Protein AF-A0A2E9XM04-F1 (afdb_monomer)

Secondary structure (DSSP, 8-state):
-----PPPPHHHHHHHHHHHHTTHHHHHHHHHHHTT--GGG-SS-EEE-SS-EEE-PPPP--HHHHHHHHHHHHHHT----PPPP-PPPSS-EEEEE---S--BTB-B-HHHHSS-B-HHHHHHHHHHHHHHHHHHHTTS-EEEEEEEEESS-BS-SBTTTB-TT--B--BSS-HHHHHHHHHHHHHHHHHHHTTTSEEEEEEE--SSSHHHHHHHHHHHHHHTTT-TTEEEE--S-S-----

Sequence (243 aa):
MKVPRLRLSEDEYALIKQLRKKGVASELVNQCDEAGLPLSNVKHFWYKSEKFSIFSKTDGLQLEDVFDPIIKDVQRYSPKMRKIKRAKVKNPHCLILDPADIHVGKYATNSEAGESYDIKKAVSIVDTGIDSLIQKASGFPLDKIIFVIGNDCLHIDSPRNTTTAGTGVDVSGSWHEAFLAAKDMYVRAIEKCLPLADVEIIFCPSNHDFMSGFMLAHTIKAYFRQ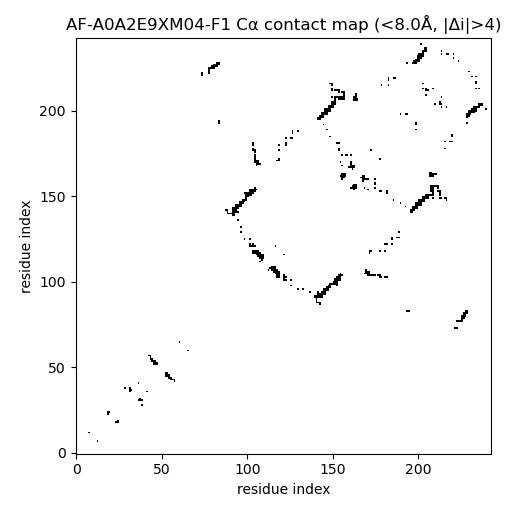SKNITFDVSIAHRKYTA

Mean predicted aligned error: 14.14 Å

pLDDT: mean 79.99, std 18.8, range [37.88, 98.25]

Solvent-accessible surface area (backbone atoms only — not comparable to full-atom values): 14136 Å² total; per-residue (Å²): 131,87,78,79,87,74,86,67,55,74,66,56,47,50,52,52,49,54,40,60,73,67,64,49,57,64,57,55,51,53,52,25,59,75,70,72,44,63,76,92,70,66,79,71,67,80,50,78,57,101,86,51,78,54,84,67,86,67,86,67,91,53,70,64,77,64,47,52,60,54,53,51,52,49,68,75,64,57,70,87,46,77,69,82,83,78,80,88,66,77,75,66,37,75,47,79,46,70,69,54,70,46,28,25,17,31,45,43,47,39,94,81,67,78,44,67,40,32,42,66,52,37,46,51,52,52,59,52,48,52,54,52,52,52,59,70,45,64,87,51,48,51,51,35,31,40,40,43,39,33,37,25,35,36,48,39,42,43,95,80,40,12,29,62,84,63,52,75,58,63,62,27,81,48,72,65,60,21,50,52,51,51,52,53,45,50,51,53,57,51,59,66,44,54,86,62,25,39,35,38,37,39,35,36,66,39,66,31,10,42,65,49,34,52,53,48,45,51,49,52,51,57,65,49,63,57,37,76,48,54,48,78,46,70,54,85,52,78,77,83,87,86,135

Nearest PDB structures (foldseek):
  3k30-assembly1_B  TM=5.196E-01  e=1.364E-01  Pimelobacter simplex
  7k3p-assembly1_B  TM=3.834E-01  e=2.797E-01  Campylobacter jejuni subsp. jejuni NCTC 11168 = ATCC 700819
  5u4q-assembly1_B  TM=3.684E-01  e=5.736E-01  Klebsiella pneumoniae
  6de6-assembly1_B  TM=5.454E-01  e=1.858E+00  Rhizobium sp. 4-9
  5u4q-assembly1_A  TM=3.829E-01  e=1.256E+00  Klebsiella pneumoniae

Structure (mmCIF, N/CA/C/O backbone):
data_AF-A0A2E9XM04-F1
#
_entry.id   AF-A0A2E9XM04-F1
#
loop_
_atom_site.group_PDB
_atom_site.id
_atom_site.type_symbol
_atom_site.label_atom_id
_atom_site.label_alt_id
_atom_site.label_comp_id
_atom_site.label_asym_id
_atom_site.label_entity_id
_atom_site.label_seq_id
_atom_site.pdbx_PDB_ins_code
_atom_site.Cartn_x
_atom_site.Cartn_y
_atom_site.Cartn_z
_atom_site.occupancy
_atom_site.B_iso_or_equiv
_atom_site.auth_seq_id
_atom_site.auth_comp_id
_atom_site.auth_asym_id
_atom_site.auth_atom_id
_atom_site.pdbx_PDB_model_num
ATOM 1 N N . MET A 1 1 ? 8.742 -54.680 -41.143 1.00 44.78 1 MET A N 1
ATOM 2 C CA . MET A 1 1 ? 8.029 -54.705 -39.844 1.00 44.78 1 MET A CA 1
ATOM 3 C C . MET A 1 1 ? 6.541 -54.496 -40.097 1.00 44.78 1 MET A C 1
ATOM 5 O O . MET A 1 1 ? 6.209 -53.620 -40.885 1.00 44.78 1 MET A O 1
ATOM 9 N N . LYS A 1 2 ? 5.644 -55.288 -39.488 1.00 50.38 2 LYS A N 1
ATOM 10 C CA . LYS A 1 2 ? 4.203 -54.975 -39.508 1.00 50.38 2 LYS A CA 1
ATOM 11 C C . LYS A 1 2 ? 3.997 -53.723 -38.657 1.00 50.38 2 LYS A C 1
ATOM 13 O O . LYS A 1 2 ? 4.243 -53.773 -37.458 1.00 50.38 2 LYS A O 1
ATOM 18 N N . VAL A 1 3 ? 3.588 -52.617 -39.273 1.00 55.50 3 VAL A N 1
ATOM 19 C CA . VAL A 1 3 ? 3.250 -51.397 -38.532 1.00 55.50 3 VAL A CA 1
ATOM 20 C C . VAL A 1 3 ? 1.991 -51.691 -37.707 1.00 55.50 3 VAL A C 1
ATOM 22 O O . VAL A 1 3 ? 0.979 -52.095 -38.292 1.00 55.50 3 VAL A O 1
ATOM 25 N N . PRO A 1 4 ? 2.027 -51.561 -36.370 1.00 64.12 4 PRO A N 1
ATOM 26 C CA . PRO A 1 4 ? 0.844 -51.778 -35.550 1.00 64.12 4 PRO A CA 1
ATOM 27 C C . PRO A 1 4 ? -0.239 -50.753 -35.915 1.00 64.12 4 PRO A C 1
ATOM 29 O O . PRO A 1 4 ? 0.046 -49.566 -36.085 1.00 64.12 4 PRO A O 1
ATOM 32 N N . ARG A 1 5 ? -1.499 -51.197 -36.043 1.00 68.56 5 ARG A N 1
ATOM 33 C CA . ARG A 1 5 ? -2.640 -50.276 -36.163 1.00 68.56 5 ARG A CA 1
ATOM 34 C C . ARG A 1 5 ? -2.902 -49.649 -34.800 1.00 68.56 5 ARG A C 1
ATOM 36 O O . ARG A 1 5 ? -3.648 -50.199 -33.995 1.00 68.56 5 ARG A O 1
ATOM 43 N N . LEU A 1 6 ? -2.267 -48.514 -34.553 1.00 77.75 6 LEU A N 1
ATOM 44 C CA . LEU A 1 6 ? -2.542 -47.677 -33.394 1.00 77.75 6 LEU A CA 1
ATOM 45 C C . LEU A 1 6 ? -3.927 -47.039 -33.570 1.00 77.75 6 LEU A C 1
ATOM 47 O O . LEU A 1 6 ? -4.230 -46.486 -34.631 1.00 77.75 6 LEU A O 1
ATOM 51 N N . ARG A 1 7 ? -4.786 -47.155 -32.553 1.00 77.50 7 ARG A N 1
ATOM 52 C CA . ARG A 1 7 ? -6.014 -46.356 -32.484 1.00 77.50 7 ARG A CA 1
ATOM 53 C C . ARG A 1 7 ? -5.605 -44.934 -32.126 1.00 77.50 7 ARG A C 1
ATOM 55 O O . ARG A 1 7 ? -4.972 -44.741 -31.098 1.00 77.50 7 ARG A O 1
ATOM 62 N N . LEU A 1 8 ? -5.958 -43.994 -32.990 1.00 80.88 8 LEU A N 1
ATOM 63 C CA . LEU A 1 8 ? -5.789 -42.567 -32.751 1.00 80.88 8 LEU A CA 1
ATOM 64 C C . LEU A 1 8 ? -7.093 -42.016 -32.176 1.00 80.88 8 LEU A C 1
ATOM 66 O O . LEU A 1 8 ? -8.171 -42.467 -32.580 1.00 80.88 8 LEU A O 1
ATOM 70 N N . SER A 1 9 ? -6.998 -41.050 -31.269 1.00 80.31 9 SER A N 1
ATOM 71 C CA . SER A 1 9 ? -8.141 -40.209 -30.914 1.00 80.31 9 SER A CA 1
ATOM 72 C C . SER A 1 9 ? -8.568 -39.344 -32.112 1.00 80.31 9 SER A C 1
ATOM 74 O O . SER A 1 9 ? -7.837 -39.213 -33.102 1.00 80.31 9 SER A O 1
ATOM 76 N N . GLU A 1 10 ? -9.766 -38.758 -32.054 1.00 68.94 10 GLU A N 1
ATOM 77 C CA . GLU A 1 10 ? -10.254 -37.873 -33.123 1.00 68.94 10 GLU A CA 1
ATOM 78 C C . GLU A 1 10 ? -9.330 -36.660 -33.324 1.00 68.94 10 GLU A C 1
ATOM 80 O O . GLU A 1 10 ? -9.012 -36.312 -34.466 1.00 68.94 10 GLU A O 1
ATOM 85 N N . ASP A 1 11 ? -8.808 -36.101 -32.230 1.00 64.19 11 ASP A N 1
ATOM 86 C CA . ASP A 1 11 ? -7.877 -34.970 -32.244 1.00 64.19 11 ASP A CA 1
ATOM 87 C C . ASP A 1 11 ? -6.516 -35.353 -32.844 1.00 64.19 11 ASP A C 1
ATOM 89 O O . ASP A 1 11 ? -5.983 -34.650 -33.708 1.00 64.19 11 ASP A O 1
ATOM 93 N N . GLU A 1 12 ? -5.972 -36.511 -32.460 1.00 65.94 12 GLU A N 1
ATOM 94 C CA . GLU A 1 12 ? -4.717 -37.037 -33.012 1.00 65.94 12 GLU A CA 1
ATOM 95 C C . GLU A 1 12 ? -4.844 -37.318 -34.515 1.00 65.94 12 GLU A C 1
ATOM 97 O O . GLU A 1 12 ? -3.943 -37.012 -35.304 1.00 65.94 12 GLU A O 1
ATOM 102 N N . TYR A 1 13 ? -5.984 -37.867 -34.939 1.00 75.25 13 TYR A N 1
ATOM 103 C CA . TYR A 1 13 ? -6.264 -38.133 -36.344 1.00 75.25 13 TYR A CA 1
ATOM 104 C C . TYR A 1 13 ? -6.380 -36.840 -37.163 1.00 75.25 13 TYR A C 1
ATOM 106 O O . TYR A 1 13 ? -5.829 -36.761 -38.269 1.00 75.25 13 TYR A O 1
ATOM 114 N N . ALA A 1 14 ? -7.053 -35.817 -36.628 1.00 67.31 14 ALA A N 1
ATOM 115 C CA . ALA A 1 14 ? -7.182 -34.508 -37.263 1.00 67.31 14 ALA A CA 1
ATOM 116 C C . ALA A 1 14 ? -5.819 -33.810 -37.415 1.00 67.31 14 ALA A C 1
ATOM 118 O O . ALA A 1 14 ? -5.494 -33.326 -38.507 1.00 67.31 14 ALA A O 1
ATOM 119 N N . LEU A 1 15 ? -4.992 -33.842 -36.365 1.00 61.28 15 LEU A N 1
ATOM 120 C CA . LEU A 1 15 ? -3.635 -33.295 -36.364 1.00 61.28 15 LEU A CA 1
ATOM 121 C C . LEU A 1 15 ? -2.750 -33.994 -37.406 1.00 61.28 15 LEU A C 1
ATOM 123 O O . LEU A 1 15 ? -2.133 -33.338 -38.247 1.00 61.28 15 LEU A O 1
ATOM 127 N N . ILE A 1 16 ? -2.753 -35.331 -37.437 1.00 69.75 16 ILE A N 1
ATOM 128 C CA . ILE A 1 16 ? -1.983 -36.118 -38.412 1.00 69.75 16 ILE A CA 1
ATOM 129 C C . ILE A 1 16 ? -2.449 -35.840 -39.847 1.00 69.75 16 ILE A C 1
ATOM 131 O O . ILE A 1 16 ? -1.621 -35.734 -40.756 1.00 69.75 16 ILE A O 1
ATOM 135 N N . LYS A 1 17 ? -3.758 -35.683 -40.082 1.00 67.06 17 LYS A N 1
ATOM 136 C CA . LYS A 1 17 ? -4.283 -35.308 -41.404 1.00 67.06 17 LYS A CA 1
ATOM 137 C C . LYS A 1 17 ? -3.832 -33.914 -41.827 1.00 67.06 17 LYS A C 1
ATOM 139 O O . LYS A 1 17 ? -3.452 -33.749 -42.985 1.00 67.06 17 LYS A O 1
ATOM 144 N N . GLN A 1 18 ? -3.850 -32.928 -40.931 1.00 58.19 18 GLN A N 1
ATOM 145 C CA . GLN A 1 18 ? -3.365 -31.579 -41.239 1.00 58.19 18 GLN A CA 1
ATOM 146 C C . GLN A 1 18 ? -1.864 -31.569 -41.550 1.00 58.19 18 GLN A C 1
ATOM 148 O O . GLN A 1 18 ? -1.451 -30.961 -42.539 1.00 58.19 18 GLN A O 1
ATOM 153 N N . LEU A 1 19 ? -1.070 -32.293 -40.761 1.00 56.94 19 LEU A N 1
ATOM 154 C CA . LEU A 1 19 ? 0.376 -32.428 -40.937 1.00 56.94 19 LEU A CA 1
ATOM 155 C C . LEU A 1 19 ? 0.742 -33.126 -42.258 1.00 56.94 19 LEU A C 1
ATOM 157 O O . LEU A 1 19 ? 1.624 -32.660 -42.980 1.00 56.94 19 LEU A O 1
ATOM 161 N N . ARG A 1 20 ? 0.015 -34.190 -42.629 1.00 63.25 20 ARG A N 1
ATOM 162 C CA . ARG A 1 20 ? 0.188 -34.896 -43.913 1.00 63.25 20 ARG A CA 1
ATOM 163 C C . ARG A 1 20 ? -0.280 -34.074 -45.114 1.00 63.25 20 ARG A C 1
ATOM 165 O O . ARG A 1 20 ? 0.387 -34.075 -46.140 1.00 63.25 20 ARG A O 1
ATOM 172 N N . LYS A 1 21 ? -1.401 -33.351 -44.996 1.00 56.75 21 LYS A N 1
ATOM 173 C CA . LYS A 1 21 ? -1.981 -32.552 -46.093 1.00 56.75 21 LYS A CA 1
ATOM 174 C C . LYS A 1 21 ? -1.104 -31.361 -46.487 1.00 56.75 21 LYS A C 1
ATOM 176 O O . LYS A 1 21 ? -1.156 -30.934 -47.634 1.00 56.75 21 LYS A O 1
ATOM 181 N N . LYS A 1 22 ? -0.312 -30.827 -45.554 1.00 50.84 22 LYS A N 1
ATOM 182 C CA . LYS A 1 22 ? 0.607 -29.713 -45.820 1.00 50.84 22 LYS A CA 1
ATOM 183 C C . LYS A 1 22 ? 2.008 -30.161 -46.274 1.00 50.84 22 LYS A C 1
ATOM 185 O O . LYS A 1 22 ? 2.786 -29.308 -46.671 1.00 50.84 22 LYS A O 1
ATOM 190 N N . GLY A 1 23 ? 2.340 -31.458 -46.212 1.00 53.00 23 GLY A N 1
ATOM 191 C CA . GLY A 1 23 ? 3.653 -31.990 -46.621 1.00 53.00 23 GLY A CA 1
ATOM 192 C C . GLY A 1 23 ? 4.839 -31.601 -45.721 1.00 53.00 23 GLY A C 1
ATOM 193 O O . GLY A 1 23 ? 5.974 -31.899 -46.055 1.00 53.00 23 GLY A O 1
ATOM 194 N N . VAL A 1 24 ? 4.595 -30.945 -44.580 1.00 54.19 24 VAL A N 1
ATOM 195 C CA . VAL A 1 24 ? 5.635 -30.275 -43.764 1.00 54.19 24 VAL A CA 1
ATOM 196 C C . VAL A 1 24 ? 6.233 -31.188 -42.688 1.00 54.19 24 VAL A C 1
ATOM 198 O O . VAL A 1 24 ? 7.307 -30.914 -42.163 1.00 54.19 24 VAL A O 1
ATOM 201 N N . ALA A 1 25 ? 5.545 -32.278 -42.338 1.00 55.84 25 ALA A N 1
ATOM 202 C CA . ALA A 1 25 ? 5.923 -33.109 -41.196 1.00 55.84 25 ALA A CA 1
ATOM 203 C C . ALA A 1 25 ? 7.240 -33.868 -41.402 1.00 55.84 25 ALA A C 1
ATOM 205 O O . ALA A 1 25 ? 8.022 -33.978 -40.469 1.00 55.84 25 ALA A O 1
ATOM 206 N N . SER A 1 26 ? 7.491 -34.375 -42.610 1.00 59.53 26 SER A N 1
ATOM 207 C CA . SER A 1 26 ? 8.749 -35.053 -42.938 1.00 59.53 26 SER A CA 1
ATOM 208 C C . SER A 1 26 ? 9.911 -34.069 -43.026 1.00 59.53 26 SER A C 1
ATOM 210 O O . SER A 1 26 ? 10.981 -34.347 -42.504 1.00 59.53 26 SER A O 1
ATOM 212 N N . GLU A 1 27 ? 9.687 -32.898 -43.625 1.00 59.66 27 GLU A N 1
ATOM 213 C CA . GLU A 1 27 ? 10.737 -31.900 -43.852 1.00 59.66 27 GLU A CA 1
ATOM 214 C C . GLU A 1 27 ? 11.242 -31.286 -42.540 1.00 59.66 27 GLU A C 1
ATOM 216 O O . GLU A 1 27 ? 12.443 -31.156 -42.330 1.00 59.66 27 GLU A O 1
ATOM 221 N N . LEU A 1 28 ? 10.323 -30.951 -41.627 1.00 57.97 28 LEU A N 1
ATOM 222 C CA . LEU A 1 28 ? 10.664 -30.369 -40.329 1.00 57.97 28 LEU A CA 1
ATOM 223 C C . LEU A 1 28 ? 11.432 -31.359 -39.447 1.00 57.97 28 LEU A C 1
ATOM 225 O O . LEU A 1 28 ? 12.400 -30.975 -38.800 1.00 57.97 28 LEU A O 1
ATOM 229 N N . VAL A 1 29 ? 11.011 -32.627 -39.435 1.00 59.00 29 VAL A N 1
ATOM 230 C CA . VAL A 1 29 ? 11.693 -33.683 -38.674 1.00 59.00 29 VAL A CA 1
ATOM 231 C C . VAL A 1 29 ? 13.097 -33.909 -39.230 1.00 59.00 29 VAL A C 1
ATOM 233 O O . VAL A 1 29 ? 14.051 -33.879 -38.461 1.00 59.00 29 VAL A O 1
ATOM 236 N N . ASN A 1 30 ? 13.239 -34.011 -40.555 1.00 60.81 30 ASN A N 1
ATOM 237 C CA . ASN A 1 30 ? 14.541 -34.190 -41.198 1.00 60.81 30 ASN A CA 1
ATOM 238 C C . ASN A 1 30 ? 15.501 -33.026 -40.900 1.00 60.81 30 ASN A C 1
ATOM 240 O O . ASN A 1 30 ? 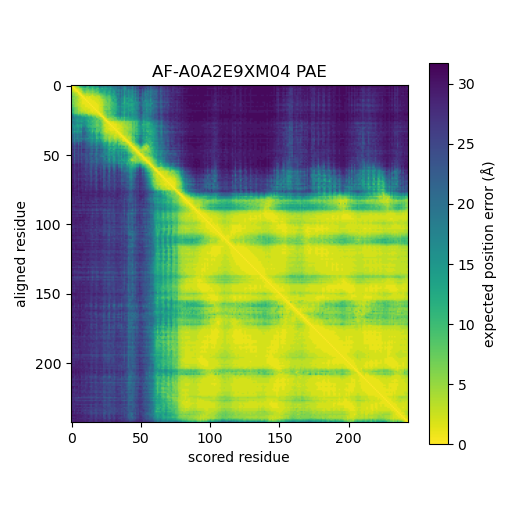16.667 -33.259 -40.602 1.00 60.81 30 ASN A O 1
ATOM 244 N N . GLN A 1 31 ? 15.021 -31.779 -40.928 1.00 60.03 31 GLN A N 1
ATOM 245 C CA . GLN A 1 31 ? 15.862 -30.616 -40.622 1.00 60.03 31 GLN A CA 1
ATOM 246 C C . GLN A 1 31 ? 16.223 -30.510 -39.135 1.00 60.03 31 GLN A C 1
ATOM 248 O O . GLN A 1 31 ? 17.326 -30.080 -38.801 1.00 60.03 31 GLN A O 1
ATOM 253 N N . CYS A 1 32 ? 15.324 -30.908 -38.232 1.00 53.16 32 CYS A N 1
ATOM 254 C CA . CYS A 1 32 ? 15.642 -31.019 -36.810 1.00 53.16 32 CYS A CA 1
ATOM 255 C C . CYS A 1 32 ? 16.715 -32.091 -36.558 1.00 53.16 32 CYS A C 1
ATOM 257 O O . CYS A 1 32 ? 17.640 -31.840 -35.785 1.00 53.16 32 CYS A O 1
ATOM 259 N N . ASP A 1 33 ? 16.638 -33.227 -37.256 1.00 55.84 33 ASP A N 1
ATOM 260 C CA . ASP A 1 33 ? 17.621 -34.309 -37.168 1.00 55.84 33 ASP A CA 1
ATOM 261 C C . ASP A 1 33 ? 18.990 -33.895 -37.746 1.00 55.84 33 ASP A C 1
ATOM 263 O O . ASP A 1 33 ? 20.013 -34.116 -37.099 1.00 55.84 33 ASP A O 1
ATOM 267 N N . GLU A 1 34 ? 19.030 -33.219 -38.904 1.00 60.38 34 GLU A N 1
ATOM 268 C CA . GLU A 1 34 ? 20.270 -32.676 -39.494 1.00 60.38 34 GLU A CA 1
ATOM 269 C C . GLU A 1 34 ? 20.932 -31.610 -38.609 1.00 60.38 34 GLU A C 1
ATOM 271 O O . GLU A 1 34 ? 22.158 -31.549 -38.511 1.00 60.38 34 GLU A O 1
ATOM 276 N N . ALA A 1 35 ? 20.131 -30.785 -37.932 1.00 56.53 35 ALA A N 1
ATOM 277 C CA . ALA A 1 35 ? 20.622 -29.779 -36.996 1.00 56.53 35 ALA A CA 1
ATOM 278 C C . ALA A 1 35 ? 20.973 -30.352 -35.606 1.00 56.53 35 ALA A C 1
ATOM 280 O O . ALA A 1 35 ? 21.465 -29.611 -34.753 1.00 56.53 35 ALA A O 1
ATOM 281 N N . GLY A 1 36 ? 20.709 -31.640 -35.349 1.00 46.28 36 GLY A N 1
ATOM 282 C CA . GLY A 1 36 ? 20.925 -32.278 -34.046 1.00 46.28 36 GLY A CA 1
ATOM 283 C C . GLY A 1 36 ? 20.028 -31.727 -32.930 1.00 46.28 36 GLY A C 1
ATOM 284 O O . GLY A 1 36 ? 20.395 -31.772 -31.754 1.00 46.28 36 GLY A O 1
ATOM 285 N N . LEU A 1 37 ? 18.867 -31.172 -33.283 1.00 49.84 37 LEU A N 1
ATOM 286 C CA . LEU A 1 37 ? 17.942 -30.533 -32.355 1.00 49.84 37 LEU A CA 1
ATOM 287 C C . LEU A 1 37 ? 16.741 -31.449 -32.094 1.00 49.84 37 LEU A C 1
ATOM 289 O O . LEU A 1 37 ? 15.995 -31.758 -33.022 1.00 49.84 37 LEU A O 1
ATOM 293 N N . PRO A 1 38 ? 16.473 -31.850 -30.840 1.00 46.84 38 PRO A N 1
ATOM 294 C CA . PRO A 1 38 ? 15.280 -32.625 -30.542 1.00 46.84 38 PRO A CA 1
ATOM 295 C C . PRO A 1 38 ? 14.034 -31.767 -30.798 1.00 46.84 38 PRO A C 1
ATOM 297 O O . PRO A 1 38 ? 13.903 -30.669 -30.254 1.00 46.84 38 PRO A O 1
ATOM 300 N N . LEU A 1 39 ? 13.099 -32.285 -31.602 1.00 50.12 39 LEU A N 1
ATOM 301 C CA . LEU A 1 39 ? 11.854 -31.604 -31.993 1.00 50.12 39 LEU A CA 1
ATOM 302 C C . LEU A 1 39 ? 11.054 -31.083 -30.780 1.00 50.12 39 LEU A C 1
ATOM 304 O O . LEU A 1 39 ? 10.401 -30.046 -30.855 1.00 50.12 39 LEU A O 1
ATOM 308 N N . SER A 1 40 ? 11.167 -31.763 -29.635 1.00 47.28 40 SER A N 1
ATOM 309 C CA . SER A 1 40 ? 10.566 -31.371 -28.353 1.00 47.28 40 SER A CA 1
ATOM 310 C C . SER A 1 40 ? 11.083 -30.043 -27.783 1.00 47.28 40 SER A C 1
ATOM 312 O O . SER A 1 40 ? 10.440 -29.469 -26.906 1.00 47.28 40 SER A O 1
ATOM 314 N N . ASN A 1 41 ? 12.236 -29.551 -28.248 1.00 41.78 41 ASN A N 1
ATOM 315 C CA . ASN A 1 41 ? 12.895 -28.351 -27.726 1.00 41.78 41 ASN A CA 1
ATOM 316 C C . ASN A 1 41 ? 12.673 -27.104 -28.598 1.00 41.78 41 ASN A C 1
ATOM 318 O O . ASN A 1 41 ? 13.125 -26.016 -28.234 1.00 41.78 41 ASN A O 1
ATOM 322 N N . VAL A 1 42 ? 11.960 -27.222 -29.722 1.00 47.12 42 VAL A N 1
ATOM 323 C CA . VAL A 1 42 ? 11.661 -26.090 -30.608 1.00 47.12 42 VAL A CA 1
ATOM 324 C C . VAL A 1 42 ? 10.484 -25.292 -30.037 1.00 47.12 42 VAL A C 1
ATOM 326 O O . VAL A 1 42 ? 9.323 -25.589 -30.299 1.00 47.12 42 VAL A O 1
ATOM 329 N N . LYS A 1 43 ? 10.782 -24.273 -29.219 1.00 48.03 43 LYS A N 1
ATOM 330 C CA . LYS A 1 43 ? 9.766 -23.398 -28.592 1.00 48.03 43 LYS A CA 1
ATOM 331 C C . LYS A 1 43 ? 9.391 -22.176 -29.439 1.00 48.03 43 LYS A C 1
ATOM 333 O O . LYS A 1 43 ? 8.262 -21.702 -29.364 1.00 48.03 43 LYS A O 1
ATOM 338 N N . HIS A 1 44 ? 10.325 -21.692 -30.256 1.00 52.12 44 HIS A N 1
ATOM 339 C CA . HIS A 1 44 ? 10.157 -20.601 -31.217 1.00 52.12 44 HIS A CA 1
ATOM 340 C C . HIS A 1 44 ? 10.948 -20.964 -32.477 1.00 52.12 44 HIS A C 1
ATOM 342 O O . HIS A 1 44 ? 12.069 -21.456 -32.354 1.00 52.12 44 HIS A O 1
ATOM 348 N N . PHE A 1 45 ? 10.412 -20.725 -33.675 1.00 47.66 45 PHE A N 1
ATOM 349 C CA . PHE A 1 45 ? 11.184 -20.908 -34.905 1.00 47.66 45 PHE A CA 1
ATOM 350 C C . PHE A 1 45 ? 10.972 -19.750 -35.872 1.00 47.66 45 PHE A C 1
ATOM 352 O O . PHE A 1 45 ? 9.897 -19.152 -35.949 1.00 47.66 45 PHE A O 1
ATOM 359 N N . TRP A 1 46 ? 12.040 -19.430 -36.592 1.00 47.78 46 TRP A N 1
ATOM 360 C CA . TRP A 1 46 ? 12.054 -18.428 -37.642 1.00 47.78 46 TRP A CA 1
ATOM 361 C C . TRP A 1 46 ? 12.244 -19.165 -38.961 1.00 47.78 46 TRP A C 1
ATOM 363 O O . TRP A 1 46 ? 13.302 -19.741 -39.200 1.00 47.78 46 TRP A O 1
ATOM 373 N N . TYR A 1 47 ? 11.207 -19.193 -39.796 1.00 47.56 47 TYR A N 1
ATOM 374 C CA . TYR A 1 47 ? 11.290 -19.819 -41.111 1.00 47.56 47 TYR A CA 1
ATOM 375 C C . TYR A 1 47 ? 11.567 -18.760 -42.169 1.00 47.56 47 TYR A C 1
ATOM 377 O O . TYR A 1 47 ? 10.720 -17.905 -42.446 1.00 47.56 47 TYR A O 1
ATOM 385 N N . LYS A 1 48 ? 12.759 -18.837 -42.765 1.00 46.50 48 LYS A N 1
ATOM 386 C CA . LYS A 1 48 ? 13.143 -18.061 -43.942 1.00 46.50 48 LYS A CA 1
ATOM 387 C C . LYS A 1 48 ? 13.265 -18.993 -45.142 1.00 46.50 48 LYS A C 1
ATOM 389 O O . LYS A 1 48 ? 14.108 -19.882 -45.150 1.00 46.50 48 LYS A O 1
ATOM 394 N N . SER A 1 49 ? 12.446 -18.746 -46.159 1.00 50.44 49 SER A N 1
ATOM 395 C CA . SER A 1 49 ? 12.583 -19.329 -47.500 1.00 50.44 49 SER A CA 1
ATOM 396 C C . SER A 1 49 ? 12.773 -18.214 -48.529 1.00 50.44 49 SER A C 1
ATOM 398 O O . SER A 1 49 ? 12.524 -17.049 -48.222 1.00 50.44 49 SER A O 1
ATOM 400 N N . GLU A 1 50 ? 13.140 -18.553 -49.768 1.00 49.06 50 GLU A N 1
ATOM 401 C CA . GLU A 1 50 ? 13.249 -17.571 -50.861 1.00 49.06 50 GLU A CA 1
ATOM 402 C C . GLU A 1 50 ? 11.921 -16.863 -51.200 1.00 49.06 50 GLU A C 1
ATOM 404 O O . GLU A 1 50 ? 11.936 -15.820 -51.848 1.00 49.06 50 GLU A O 1
ATOM 409 N N . LYS A 1 51 ? 10.765 -17.401 -50.772 1.00 37.88 51 LYS A N 1
ATOM 410 C CA . LYS A 1 51 ? 9.433 -16.885 -51.147 1.00 37.88 51 LYS A CA 1
ATOM 411 C C . LYS A 1 51 ? 8.618 -16.305 -49.989 1.00 37.88 51 LYS A C 1
ATOM 413 O O . LYS A 1 51 ? 7.746 -15.479 -50.240 1.00 37.88 51 LYS A O 1
ATOM 418 N N . PHE A 1 52 ? 8.876 -16.700 -48.740 1.00 37.97 52 PHE A N 1
ATOM 419 C CA . PHE A 1 52 ? 8.099 -16.244 -47.580 1.00 37.97 52 PHE A CA 1
ATOM 420 C C . PHE A 1 52 ? 8.941 -16.157 -46.304 1.00 37.97 52 PHE A C 1
ATOM 422 O O . PHE A 1 52 ? 9.860 -16.954 -46.093 1.00 37.97 52 PHE A O 1
ATOM 429 N N . SER A 1 53 ? 8.537 -15.235 -45.425 1.00 40.53 53 SER A N 1
ATOM 430 C CA . SER A 1 53 ? 8.970 -15.138 -44.030 1.00 40.53 53 SER A CA 1
ATOM 431 C C . SER A 1 53 ? 7.751 -15.341 -43.134 1.00 40.53 53 SER A C 1
ATOM 433 O O . SER A 1 53 ? 6.767 -14.611 -43.270 1.00 40.53 53 SER A O 1
ATOM 435 N N . ILE A 1 54 ? 7.785 -16.350 -42.261 1.00 44.53 54 ILE A N 1
ATOM 436 C CA . ILE A 1 54 ? 6.660 -16.684 -41.378 1.00 44.53 54 ILE A CA 1
ATOM 437 C C . ILE A 1 54 ? 7.117 -16.583 -39.926 1.00 44.53 54 ILE A C 1
ATOM 439 O O . ILE A 1 54 ? 8.105 -17.200 -39.528 1.00 44.53 54 ILE A O 1
ATOM 443 N N . PHE A 1 55 ? 6.361 -15.819 -39.136 1.00 46.06 55 PHE A N 1
ATOM 444 C CA . PHE A 1 55 ? 6.553 -15.660 -37.701 1.00 46.06 55 PHE A CA 1
ATOM 445 C C . PHE A 1 55 ? 5.311 -16.161 -36.961 1.00 46.06 55 PHE A C 1
ATOM 447 O O . PHE A 1 55 ? 4.208 -15.677 -37.209 1.00 46.06 55 PHE A O 1
ATOM 454 N N . SER A 1 56 ? 5.492 -17.117 -36.051 1.00 44.16 56 SER A N 1
ATOM 455 C CA . SER A 1 56 ? 4.430 -17.624 -35.179 1.00 44.16 56 SER A CA 1
ATOM 456 C C . SER A 1 56 ? 4.838 -17.420 -33.723 1.00 44.16 56 SER A C 1
ATOM 458 O O . SER A 1 56 ? 5.891 -17.904 -33.309 1.00 44.16 56 SER A O 1
ATOM 460 N N . LYS A 1 57 ? 4.013 -16.709 -32.946 1.00 40.03 57 LYS A N 1
ATOM 461 C CA . LYS A 1 57 ? 4.148 -16.631 -31.484 1.00 40.03 57 LYS A CA 1
ATOM 462 C C . LYS A 1 57 ? 3.434 -17.818 -30.846 1.00 40.03 57 LYS A C 1
ATOM 464 O O . LYS A 1 57 ? 2.343 -18.174 -31.278 1.00 40.03 57 LYS A O 1
ATOM 469 N N . THR A 1 58 ? 4.031 -18.382 -29.809 1.00 44.75 58 THR A N 1
ATOM 470 C CA . THR A 1 58 ? 3.317 -19.162 -28.792 1.00 44.75 58 THR A CA 1
ATOM 471 C C . THR A 1 58 ? 2.901 -18.192 -27.691 1.00 44.75 58 THR A C 1
ATOM 473 O O . THR A 1 58 ? 3.656 -17.256 -27.402 1.00 44.75 58 THR A O 1
ATOM 476 N N . ASP A 1 59 ? 1.717 -18.384 -27.111 1.00 46.22 59 ASP A N 1
ATOM 477 C CA . ASP A 1 59 ? 1.248 -17.584 -25.980 1.00 46.22 59 ASP A CA 1
ATOM 478 C C . ASP A 1 59 ? 2.305 -17.605 -24.864 1.00 46.22 59 ASP A C 1
ATOM 480 O O . ASP A 1 59 ? 2.833 -18.659 -24.507 1.00 46.22 59 ASP A O 1
ATOM 484 N N . GLY A 1 60 ? 2.704 -16.417 -24.402 1.00 44.72 60 GLY A N 1
ATOM 485 C CA . GLY A 1 60 ? 3.747 -16.254 -23.389 1.00 44.72 60 GLY A CA 1
ATOM 486 C C . GLY A 1 60 ? 3.350 -16.867 -22.045 1.00 44.72 60 GLY A C 1
ATOM 487 O O . GLY A 1 60 ? 2.203 -17.275 -21.867 1.00 44.72 60 GLY A O 1
ATOM 488 N N . LEU A 1 61 ? 4.310 -16.901 -21.108 1.00 42.72 61 LEU A N 1
ATOM 489 C CA . LEU A 1 61 ? 4.078 -17.219 -19.692 1.00 42.72 61 LEU A CA 1
ATOM 490 C C . LEU A 1 61 ? 2.759 -16.582 -19.240 1.00 42.72 61 LEU A C 1
ATOM 492 O O . LEU A 1 61 ? 2.619 -15.357 -19.309 1.00 42.72 61 LEU A O 1
ATOM 496 N N . GLN A 1 62 ? 1.796 -17.414 -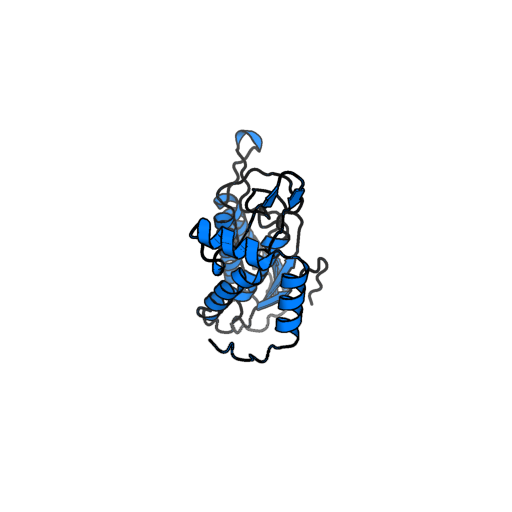18.854 1.00 49.62 62 GLN A N 1
ATOM 497 C CA . GLN A 1 62 ? 0.505 -16.927 -18.403 1.00 49.62 62 GLN A CA 1
ATOM 498 C C . GLN A 1 62 ? 0.697 -16.368 -16.993 1.00 49.62 62 GLN A C 1
ATOM 500 O O . GLN A 1 62 ? 1.531 -16.849 -16.222 1.00 49.62 62 GLN A O 1
ATOM 505 N N . LEU A 1 63 ? -0.014 -15.293 -16.671 1.00 44.53 63 LEU A N 1
ATOM 506 C CA . LEU A 1 63 ? 0.138 -14.575 -15.407 1.00 44.53 63 LEU A CA 1
ATOM 507 C C . LEU A 1 63 ? -0.034 -15.541 -14.214 1.00 44.53 63 LEU A C 1
ATOM 509 O O . LEU A 1 63 ? 0.670 -15.460 -13.209 1.00 44.53 63 LEU A O 1
ATOM 513 N N . GLU A 1 64 ? -0.913 -16.523 -14.386 1.00 46.81 64 GLU A N 1
ATOM 514 C CA . GLU A 1 64 ? -1.226 -17.610 -13.466 1.00 46.81 64 GLU A CA 1
ATOM 515 C C . GLU A 1 64 ? 0.010 -18.431 -13.051 1.00 46.81 64 GLU A C 1
ATOM 517 O O . GLU A 1 64 ? 0.145 -18.773 -11.875 1.00 46.81 64 GLU A O 1
ATOM 522 N N . ASP A 1 65 ? 0.972 -18.648 -13.955 1.00 50.66 65 ASP A N 1
ATOM 523 C CA . ASP A 1 65 ? 2.213 -19.386 -13.671 1.00 50.66 65 ASP A CA 1
ATOM 524 C C . ASP A 1 65 ? 3.147 -18.622 -12.710 1.00 50.66 65 ASP A C 1
ATOM 526 O O . ASP A 1 65 ? 3.980 -19.220 -12.022 1.00 50.66 65 ASP A O 1
ATOM 530 N N . VAL A 1 66 ? 3.004 -17.292 -12.641 1.00 52.25 66 VAL A N 1
ATOM 531 C CA . VAL A 1 66 ? 3.777 -16.402 -11.757 1.00 52.25 66 VAL A CA 1
ATOM 532 C C . VAL A 1 66 ? 3.076 -16.208 -10.410 1.00 52.25 66 VAL A C 1
ATOM 534 O O . VAL A 1 66 ? 3.737 -16.114 -9.373 1.00 52.25 66 VAL A O 1
ATOM 537 N N . PHE A 1 67 ? 1.741 -16.169 -10.399 1.00 51.47 67 PHE A N 1
ATOM 538 C CA . PHE A 1 67 ? 0.955 -15.921 -9.188 1.00 51.47 67 PHE A CA 1
ATOM 539 C C . PHE A 1 67 ? 0.778 -17.155 -8.302 1.00 51.47 67 PHE A C 1
ATOM 541 O O . PHE A 1 67 ? 0.786 -17.024 -7.077 1.00 51.47 67 PHE A O 1
ATOM 548 N N . ASP A 1 68 ? 0.672 -18.352 -8.875 1.00 56.28 68 ASP A N 1
ATOM 549 C CA . ASP A 1 68 ? 0.437 -19.583 -8.114 1.00 56.28 68 ASP A CA 1
ATOM 550 C C . ASP A 1 68 ? 1.511 -19.901 -7.052 1.00 56.28 68 ASP A C 1
ATOM 552 O O . ASP A 1 68 ? 1.154 -20.286 -5.930 1.00 56.28 68 ASP A O 1
ATOM 556 N N . PRO A 1 69 ? 2.819 -19.724 -7.322 1.00 51.00 69 PRO A N 1
ATOM 557 C CA . PRO A 1 69 ? 3.864 -19.894 -6.312 1.00 51.00 69 PRO A CA 1
ATOM 558 C C . PRO A 1 69 ? 3.765 -18.864 -5.180 1.00 51.00 69 PRO A C 1
ATOM 560 O O . PRO A 1 69 ? 3.895 -19.225 -4.011 1.00 51.00 69 PRO A O 1
ATOM 563 N N . ILE A 1 70 ? 3.461 -17.603 -5.508 1.00 54.38 70 ILE A N 1
ATOM 564 C CA . ILE A 1 70 ? 3.320 -16.507 -4.535 1.00 54.38 70 ILE A CA 1
ATOM 565 C C . ILE A 1 70 ? 2.105 -16.757 -3.635 1.00 54.38 70 ILE A C 1
ATOM 567 O O . ILE A 1 70 ? 2.179 -16.601 -2.416 1.00 54.38 70 ILE A O 1
ATOM 571 N N . ILE A 1 71 ? 0.997 -17.219 -4.217 1.00 61.34 71 ILE A N 1
ATOM 572 C CA . ILE A 1 71 ? -0.214 -17.605 -3.489 1.00 61.34 71 ILE A CA 1
ATOM 573 C C . ILE A 1 71 ? 0.076 -18.777 -2.543 1.00 61.34 71 ILE A C 1
ATOM 575 O O . ILE A 1 71 ? -0.361 -18.746 -1.391 1.00 61.34 71 ILE A O 1
ATOM 579 N N . LYS A 1 72 ? 0.843 -19.783 -2.980 1.00 59.62 72 LYS A N 1
ATOM 580 C CA . LYS A 1 72 ? 1.236 -20.926 -2.137 1.00 59.62 72 LYS A CA 1
ATOM 581 C C . LYS A 1 72 ? 2.170 -20.524 -0.991 1.00 59.62 72 LYS A C 1
ATOM 583 O O . LYS A 1 72 ? 1.982 -21.002 0.129 1.00 59.62 72 LYS A O 1
ATOM 588 N N . ASP A 1 73 ? 3.111 -19.613 -1.222 1.00 52.72 73 ASP A N 1
ATOM 589 C CA . ASP A 1 73 ? 4.020 -19.117 -0.179 1.00 52.72 73 ASP A CA 1
ATOM 590 C C . ASP A 1 73 ? 3.296 -18.260 0.862 1.00 52.72 73 ASP A C 1
ATOM 592 O O . ASP A 1 73 ? 3.411 -18.493 2.070 1.00 52.72 73 ASP A O 1
ATOM 596 N N . VAL A 1 74 ? 2.439 -17.347 0.403 1.00 60.22 74 VAL A N 1
ATOM 597 C CA . VAL A 1 74 ? 1.503 -16.606 1.253 1.00 60.22 74 VAL A CA 1
ATOM 598 C C . VAL A 1 74 ? 0.675 -17.578 2.092 1.00 60.22 74 VAL A C 1
ATOM 600 O O . VAL A 1 74 ? 0.544 -17.387 3.305 1.00 60.22 74 VAL A O 1
ATOM 603 N N . GLN A 1 75 ? 0.118 -18.630 1.479 1.00 60.38 75 GLN A N 1
ATOM 604 C CA . GLN A 1 75 ? -0.707 -19.635 2.153 1.00 60.38 75 GLN A CA 1
ATOM 605 C C . GLN A 1 75 ? 0.055 -20.390 3.252 1.00 60.38 75 GLN A C 1
ATOM 607 O O . GLN A 1 75 ? -0.531 -20.654 4.307 1.00 60.38 75 GLN A O 1
ATOM 612 N N . ARG A 1 76 ? 1.349 -20.663 3.052 1.00 57.84 76 ARG A N 1
ATOM 613 C CA . ARG A 1 76 ? 2.200 -21.429 3.975 1.00 57.84 76 ARG A CA 1
ATOM 614 C C . ARG A 1 76 ? 2.625 -20.648 5.224 1.00 57.84 76 ARG A C 1
ATOM 616 O O . ARG A 1 76 ? 2.811 -21.264 6.270 1.00 57.84 76 ARG A O 1
ATOM 623 N N . TYR A 1 77 ? 2.731 -19.319 5.142 1.00 53.19 77 TYR A N 1
ATOM 624 C CA . TYR A 1 77 ? 3.314 -18.479 6.199 1.00 53.19 77 TYR A CA 1
ATOM 625 C C . TYR A 1 77 ? 2.406 -17.316 6.652 1.00 53.19 77 TYR A C 1
ATOM 627 O O . TYR A 1 77 ? 2.904 -16.231 6.930 1.00 53.19 77 TYR A O 1
ATOM 635 N N . SER A 1 78 ? 1.070 -17.465 6.753 1.00 56.16 78 SER A N 1
ATOM 636 C CA . SER A 1 78 ? 0.324 -16.381 7.439 1.00 56.16 78 SER A CA 1
ATOM 637 C C . SER A 1 78 ? 0.652 -16.391 8.925 1.00 56.16 78 SER A C 1
ATOM 639 O O . SER A 1 78 ? 0.422 -17.417 9.579 1.00 56.16 78 SER A O 1
ATOM 641 N N . PRO A 1 79 ? 1.019 -15.239 9.499 1.00 63.41 79 PRO A N 1
ATOM 642 C CA . PRO A 1 79 ? 0.960 -15.046 10.934 1.00 63.41 79 PRO A CA 1
ATOM 643 C C . PRO A 1 79 ? -0.476 -15.267 11.423 1.00 63.41 79 PRO A C 1
ATOM 645 O O . PRO A 1 79 ? -1.430 -14.711 10.871 1.00 63.41 79 PRO A O 1
ATOM 648 N N . LYS A 1 80 ? -0.643 -16.062 12.486 1.00 68.62 80 LYS A N 1
ATOM 649 C CA . LYS A 1 80 ? -1.939 -16.181 13.163 1.00 68.62 80 LYS A CA 1
ATOM 650 C C . LYS A 1 80 ? -2.257 -14.863 13.861 1.00 68.62 80 LYS A C 1
ATOM 652 O O . LYS A 1 80 ? -1.703 -14.573 14.918 1.00 68.62 80 LYS A O 1
ATOM 657 N N . MET A 1 81 ? -3.182 -14.088 13.303 1.00 79.19 81 MET A N 1
ATOM 658 C CA . MET A 1 81 ? -3.656 -12.851 13.924 1.00 79.19 81 MET A CA 1
ATOM 659 C C . MET A 1 81 ? -4.814 -13.141 14.884 1.00 79.19 81 MET A C 1
ATOM 661 O O . MET A 1 81 ? -5.887 -13.602 14.488 1.00 79.19 81 MET A O 1
ATOM 665 N N . ARG A 1 82 ? -4.606 -12.893 16.183 1.00 82.38 82 ARG A N 1
ATOM 666 C CA . ARG A 1 82 ? -5.683 -12.996 17.179 1.00 82.38 82 ARG A CA 1
ATOM 667 C C . ARG A 1 82 ? -6.644 -11.827 16.995 1.00 82.38 82 ARG A C 1
ATOM 669 O O . ARG A 1 82 ? -6.209 -10.689 16.877 1.00 82.38 82 ARG A O 1
ATOM 676 N N . LYS A 1 83 ? -7.951 -12.108 17.043 1.00 88.00 83 LYS A N 1
ATOM 677 C CA . LYS A 1 83 ? -8.970 -11.053 17.047 1.00 88.00 83 LYS A CA 1
ATOM 678 C C . LYS A 1 83 ? -8.762 -10.145 18.259 1.00 88.00 83 LYS A C 1
ATOM 680 O O . LYS A 1 83 ? -8.827 -10.618 19.396 1.00 88.00 83 LYS A O 1
ATOM 685 N N . ILE A 1 84 ? -8.574 -8.860 18.002 1.00 90.88 84 ILE A N 1
ATOM 686 C CA . ILE A 1 84 ? -8.525 -7.810 19.010 1.00 90.88 84 ILE A CA 1
ATOM 687 C C . ILE A 1 84 ? -9.965 -7.552 19.456 1.00 90.88 84 ILE A C 1
ATOM 689 O O . ILE A 1 84 ? -10.847 -7.286 18.636 1.00 90.88 84 ILE A O 1
ATOM 693 N N . LYS A 1 85 ? -10.226 -7.703 20.757 1.00 89.50 85 LYS A N 1
ATOM 694 C CA . LYS A 1 85 ? -11.513 -7.363 21.374 1.00 89.50 85 LYS A CA 1
ATOM 695 C C . LYS A 1 85 ? -11.376 -5.994 22.033 1.00 89.50 85 LYS A C 1
ATOM 697 O O . LYS A 1 85 ? -10.465 -5.810 22.833 1.00 89.50 85 LYS A O 1
ATOM 702 N N . ARG A 1 86 ? -12.284 -5.071 21.716 1.00 88.88 86 ARG A N 1
ATOM 703 C CA . ARG A 1 86 ? -12.326 -3.710 22.273 1.00 88.88 86 ARG A CA 1
ATOM 704 C C . ARG A 1 86 ? -13.668 -3.476 22.966 1.00 88.88 86 ARG A C 1
ATOM 706 O O . ARG A 1 86 ? -14.649 -4.160 22.665 1.00 88.88 86 ARG A O 1
ATOM 713 N N . ALA A 1 87 ? -13.700 -2.548 23.917 1.00 88.75 87 ALA A N 1
ATOM 714 C CA . ALA A 1 87 ? -14.955 -2.087 24.502 1.00 88.75 87 ALA A CA 1
ATOM 715 C C . ALA A 1 87 ? -15.734 -1.261 23.469 1.00 88.75 87 ALA A C 1
ATOM 717 O O . ALA A 1 87 ? -15.131 -0.614 22.616 1.00 88.75 87 ALA A O 1
ATOM 718 N N . LYS A 1 88 ? -17.069 -1.268 23.552 1.00 87.62 88 LYS A N 1
ATOM 719 C CA . LYS A 1 88 ? -17.886 -0.379 22.719 1.00 87.62 88 LYS A CA 1
ATOM 720 C C . LYS A 1 88 ? -17.611 1.070 23.108 1.00 87.62 88 LYS A C 1
ATOM 722 O O . LYS A 1 88 ? -17.673 1.407 24.291 1.00 87.62 88 LYS A O 1
ATOM 727 N N . VAL A 1 89 ? -17.345 1.912 22.119 1.00 89.50 89 VAL A N 1
ATOM 728 C CA . VAL A 1 89 ? -17.153 3.348 22.325 1.00 89.50 89 VAL A CA 1
ATOM 729 C C . VAL A 1 89 ? -18.499 4.078 22.357 1.00 89.50 89 VAL A C 1
ATOM 731 O O . VAL A 1 89 ? -19.453 3.704 21.675 1.00 89.50 89 VAL A O 1
ATOM 734 N N . LYS A 1 90 ? -18.593 5.129 23.176 1.00 91.56 90 LYS A N 1
ATOM 735 C CA . LYS A 1 90 ? -19.725 6.065 23.169 1.00 91.56 90 LYS A CA 1
ATOM 736 C C . LYS A 1 90 ? -19.412 7.169 22.158 1.00 91.56 90 LYS A C 1
ATOM 738 O O . LYS A 1 90 ? -18.334 7.744 22.242 1.00 91.56 90 LYS A O 1
ATOM 743 N N . ASN A 1 91 ? -20.356 7.481 21.267 1.00 92.94 91 ASN A N 1
ATOM 744 C CA . ASN A 1 91 ? -20.161 8.411 20.146 1.00 92.94 91 ASN A CA 1
ATOM 745 C C . ASN A 1 91 ? -19.025 7.951 19.197 1.00 92.94 91 ASN A C 1
ATOM 747 O O . ASN A 1 91 ? -17.946 8.548 19.204 1.00 92.94 91 ASN A O 1
ATOM 751 N N . PRO A 1 92 ? -19.225 6.842 18.455 1.00 94.69 92 PRO A N 1
ATOM 752 C CA . PRO A 1 92 ? -18.205 6.277 17.573 1.00 94.69 92 PRO A CA 1
ATOM 753 C C . PRO A 1 92 ? -17.861 7.232 16.427 1.00 94.69 92 PRO A C 1
ATOM 755 O O . PRO A 1 92 ? -18.751 7.826 15.823 1.00 94.69 92 PRO A O 1
ATOM 758 N N . HIS A 1 93 ? -16.574 7.337 16.106 1.00 96.19 93 HIS A N 1
ATOM 759 C CA . HIS A 1 93 ? -16.079 8.082 14.950 1.00 96.19 93 HIS A CA 1
ATOM 760 C C . HIS A 1 93 ? -15.356 7.152 13.977 1.00 96.19 93 HIS A C 1
ATOM 762 O O . HIS A 1 93 ? -14.747 6.152 14.373 1.00 96.19 93 HIS A O 1
ATOM 768 N N . CYS A 1 94 ? -15.408 7.524 12.701 1.00 96.19 94 CYS A N 1
ATOM 769 C CA . CYS A 1 94 ? -14.640 6.897 11.640 1.00 96.19 94 CYS A CA 1
ATOM 770 C C . CYS A 1 94 ? -13.499 7.827 11.222 1.00 96.19 94 CYS A C 1
ATOM 772 O O . CYS A 1 94 ? -13.740 8.991 10.900 1.00 96.19 94 CYS A O 1
ATOM 774 N N . LEU A 1 95 ? -12.272 7.313 11.202 1.00 97.50 95 LEU A N 1
ATOM 775 C CA . LEU A 1 95 ? -11.116 8.006 10.633 1.00 97.50 95 LEU A CA 1
ATOM 776 C C . LEU A 1 95 ? -10.861 7.476 9.220 1.00 97.50 95 LEU A C 1
ATOM 778 O O . LEU A 1 95 ? -10.862 6.266 9.013 1.00 97.50 95 LEU A O 1
ATOM 782 N N . ILE A 1 96 ? -10.629 8.368 8.259 1.00 97.12 96 ILE A N 1
ATOM 783 C CA . ILE A 1 96 ? -10.234 8.000 6.895 1.00 97.12 96 ILE A CA 1
ATOM 784 C C . ILE A 1 96 ? -8.765 8.376 6.712 1.00 97.12 96 ILE A C 1
ATOM 786 O O . ILE A 1 96 ? -8.382 9.521 6.952 1.00 97.12 96 ILE A O 1
ATOM 790 N N . LEU A 1 97 ? -7.953 7.402 6.312 1.00 97.88 97 LEU A N 1
ATOM 791 C CA . LEU A 1 97 ? -6.545 7.567 5.974 1.00 97.88 97 LEU A CA 1
ATOM 792 C C . LEU A 1 97 ? -6.375 7.225 4.495 1.00 97.88 97 LEU A C 1
ATOM 794 O O . LEU A 1 97 ? -6.616 6.089 4.099 1.00 97.88 97 LEU A O 1
ATOM 798 N N . ASP A 1 98 ? -5.975 8.213 3.700 1.00 96.25 98 ASP A N 1
ATOM 799 C CA . ASP A 1 98 ? -5.816 8.092 2.248 1.00 96.25 98 ASP A CA 1
ATOM 800 C C . ASP A 1 98 ? -4.438 8.612 1.814 1.00 96.25 98 ASP A C 1
ATOM 802 O O . ASP A 1 98 ? -4.296 9.778 1.438 1.00 96.25 98 ASP A O 1
ATOM 806 N N . PRO A 1 99 ? -3.375 7.801 1.974 1.00 95.56 99 PRO A N 1
ATOM 807 C CA . PRO A 1 99 ? -2.068 8.123 1.425 1.00 95.56 99 PRO A CA 1
ATOM 808 C C . PRO A 1 99 ? -2.094 7.924 -0.102 1.00 95.56 99 PRO A C 1
ATOM 810 O O . PRO A 1 99 ? -1.865 6.822 -0.599 1.00 95.56 99 PRO A O 1
ATOM 813 N N . ALA A 1 100 ? -2.380 9.008 -0.819 1.00 94.12 100 ALA A N 1
ATOM 814 C CA . ALA A 1 100 ? -2.429 9.088 -2.279 1.00 94.12 100 ALA A CA 1
ATOM 815 C C . ALA A 1 100 ? -1.166 9.738 -2.873 1.00 94.12 100 ALA A C 1
ATOM 817 O O . ALA A 1 100 ? -0.422 10.413 -2.155 1.00 94.12 100 ALA A O 1
ATOM 818 N N . ASP A 1 101 ? -0.941 9.534 -4.176 1.00 95.31 101 ASP A N 1
ATOM 819 C CA . ASP A 1 101 ? 0.126 10.166 -4.972 1.00 95.31 101 ASP A CA 1
ATOM 820 C C . ASP A 1 101 ? 1.528 9.977 -4.361 1.00 95.31 101 ASP A C 1
ATOM 822 O O . ASP A 1 101 ? 2.397 10.853 -4.396 1.00 95.31 101 ASP A O 1
ATOM 826 N N . ILE A 1 102 ? 1.750 8.806 -3.756 1.00 96.94 102 ILE A N 1
ATOM 827 C CA . ILE A 1 102 ? 3.001 8.479 -3.064 1.00 96.94 102 ILE A CA 1
ATOM 828 C C . ILE A 1 102 ? 4.127 8.293 -4.083 1.00 96.94 102 ILE A C 1
ATOM 830 O O . ILE A 1 102 ? 5.266 8.660 -3.816 1.00 96.94 102 ILE A O 1
ATOM 834 N N . HIS A 1 103 ? 3.830 7.694 -5.240 1.00 96.50 103 HIS A N 1
ATOM 835 C CA . HIS A 1 103 ? 4.805 7.381 -6.282 1.00 96.50 103 HIS A CA 1
ATOM 836 C C . HIS A 1 103 ? 6.108 6.767 -5.737 1.00 96.50 103 HIS A C 1
ATOM 838 O O . HIS A 1 103 ? 7.219 7.243 -5.995 1.00 96.50 103 HIS A O 1
ATOM 844 N N . VAL A 1 104 ? 5.997 5.675 -4.981 1.00 97.25 104 VAL A N 1
ATOM 845 C CA . VAL A 1 104 ? 7.152 4.887 -4.547 1.00 97.25 104 VAL A CA 1
ATOM 846 C C . VAL A 1 104 ? 7.919 4.420 -5.786 1.00 97.25 104 VAL A C 1
ATOM 848 O O . VAL A 1 104 ? 7.360 3.778 -6.677 1.00 97.25 104 VAL A O 1
ATOM 851 N N . GLY A 1 105 ? 9.207 4.763 -5.841 1.00 94.69 105 GLY A N 1
ATOM 852 C CA . GLY A 1 105 ? 10.065 4.527 -7.003 1.00 94.69 105 GLY A CA 1
ATOM 853 C C . GLY A 1 105 ? 10.264 5.751 -7.895 1.00 94.69 105 GLY A C 1
ATOM 854 O O . GLY A 1 105 ? 11.032 5.661 -8.842 1.00 94.69 105 GLY A O 1
ATOM 855 N N . LYS A 1 106 ? 9.639 6.898 -7.603 1.00 96.12 106 LYS A N 1
ATOM 856 C CA . LYS A 1 106 ? 9.948 8.169 -8.271 1.00 96.12 106 LYS A CA 1
ATOM 857 C C . LYS A 1 106 ? 11.344 8.651 -7.912 1.00 96.12 106 LYS A C 1
ATOM 859 O O . LYS A 1 106 ? 11.744 8.594 -6.747 1.00 96.12 106 LYS A O 1
ATOM 864 N N . TYR A 1 107 ? 12.056 9.161 -8.909 1.00 96.12 107 TYR A N 1
ATOM 865 C CA . TYR A 1 107 ? 13.290 9.905 -8.710 1.00 96.12 107 TYR A CA 1
ATOM 866 C C . TYR A 1 107 ? 13.068 11.397 -8.944 1.00 96.12 107 TYR A C 1
ATOM 868 O O . TYR A 1 107 ? 12.434 11.796 -9.916 1.00 96.12 107 TYR A O 1
ATOM 876 N N . ALA A 1 108 ? 13.596 12.225 -8.047 1.00 95.69 108 ALA A N 1
ATOM 877 C CA . ALA A 1 108 ? 13.730 13.657 -8.274 1.00 95.69 108 ALA A CA 1
ATOM 878 C C . ALA A 1 108 ? 14.989 14.186 -7.587 1.00 95.69 108 ALA A C 1
ATOM 880 O O . ALA A 1 108 ? 15.355 13.737 -6.495 1.00 95.69 108 ALA A O 1
ATOM 881 N N . THR A 1 109 ? 15.631 15.171 -8.211 1.00 94.44 109 THR A N 1
ATOM 882 C CA . THR A 1 109 ? 16.792 15.865 -7.651 1.00 94.44 109 THR A CA 1
ATOM 883 C C . THR A 1 109 ? 16.392 17.222 -7.081 1.00 94.44 109 THR A C 1
ATOM 885 O O . THR A 1 109 ? 15.529 17.910 -7.625 1.00 94.44 109 THR A O 1
ATOM 888 N N . ASN A 1 110 ? 17.068 17.657 -6.013 1.00 93.94 110 ASN A N 1
ATOM 889 C CA . ASN A 1 110 ? 16.851 18.992 -5.448 1.00 93.94 110 ASN A CA 1
ATOM 890 C C . ASN A 1 110 ? 17.106 20.106 -6.484 1.00 93.94 110 ASN A C 1
ATOM 892 O O . ASN A 1 110 ? 16.341 21.061 -6.565 1.00 93.94 110 ASN A O 1
ATOM 896 N N . SER A 1 111 ? 18.120 19.949 -7.340 1.00 94.50 111 SER A N 1
ATOM 897 C CA . SER A 1 111 ? 18.440 20.921 -8.394 1.00 94.50 111 SER A CA 1
ATOM 898 C C . SER A 1 111 ? 17.292 21.196 -9.366 1.00 94.50 111 SER A C 1
ATOM 900 O O . SER A 1 111 ? 17.209 22.304 -9.886 1.00 94.50 111 SER A O 1
ATOM 902 N N . GLU A 1 112 ? 16.423 20.217 -9.616 1.00 89.50 112 GLU A N 1
ATOM 903 C CA . GLU A 1 112 ? 15.325 20.341 -10.583 1.00 89.50 112 GLU A CA 1
ATOM 904 C C . GLU A 1 112 ? 13.975 20.589 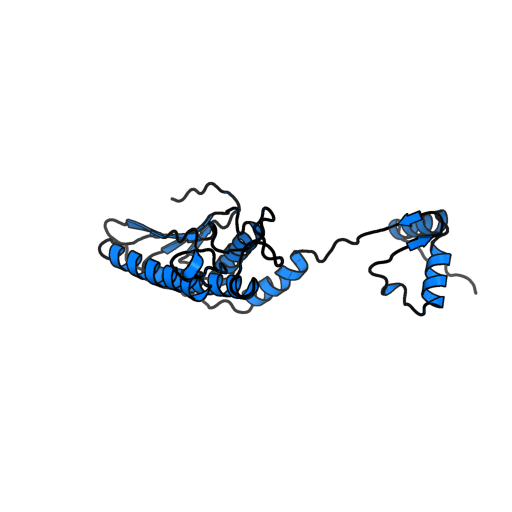-9.905 1.00 89.50 112 GLU A C 1
ATOM 906 O O . GLU A 1 112 ? 13.172 21.377 -10.400 1.00 89.50 112 GLU A O 1
ATOM 911 N N . ALA A 1 113 ? 13.722 19.931 -8.771 1.00 90.62 113 ALA A N 1
ATOM 912 C CA . ALA A 1 113 ? 12.413 19.913 -8.120 1.00 90.62 113 ALA A CA 1
ATOM 913 C C . ALA A 1 113 ? 12.354 20.708 -6.802 1.00 90.62 113 ALA A C 1
ATOM 915 O O . ALA A 1 113 ? 11.298 20.773 -6.178 1.00 90.62 113 ALA A O 1
ATOM 916 N N . GLY A 1 114 ? 13.471 21.283 -6.342 1.00 92.00 114 GLY A N 1
ATOM 917 C CA . GLY A 1 114 ? 13.578 21.972 -5.047 1.00 92.00 114 GLY A CA 1
ATOM 918 C C . GLY A 1 114 ? 13.625 21.036 -3.831 1.00 92.00 114 GLY A C 1
ATOM 919 O O . GLY A 1 114 ? 13.867 21.483 -2.711 1.00 92.00 114 GLY A O 1
ATOM 920 N N . GLU A 1 115 ? 13.436 19.732 -4.038 1.00 91.81 115 GLU A N 1
ATOM 921 C CA . GLU A 1 115 ? 13.614 18.688 -3.034 1.00 91.81 115 GLU A CA 1
ATOM 922 C C . GLU A 1 115 ? 14.055 17.383 -3.710 1.00 91.81 115 GLU A C 1
ATOM 924 O O . GLU A 1 115 ? 13.673 17.089 -4.843 1.00 91.81 115 GLU A O 1
ATOM 929 N N . SER A 1 116 ? 14.876 16.590 -3.020 1.00 95.25 116 SER A N 1
ATOM 930 C CA . SER A 1 116 ? 15.207 15.240 -3.478 1.00 95.25 116 SER A CA 1
ATOM 931 C C . SER A 1 116 ? 14.091 14.262 -3.121 1.00 95.25 116 SER A C 1
ATOM 933 O O . SER A 1 116 ? 13.608 14.254 -1.986 1.00 95.25 116 SER A O 1
ATOM 935 N N . TYR A 1 117 ? 13.742 13.389 -4.062 1.00 96.94 117 TYR A N 1
ATOM 936 C CA . TYR A 1 117 ? 12.736 12.351 -3.869 1.00 96.94 117 TYR A CA 1
ATOM 937 C C . TYR A 1 117 ? 13.274 10.990 -4.310 1.00 96.94 117 TYR A C 1
ATOM 939 O O . TYR A 1 117 ? 13.846 10.854 -5.392 1.00 96.94 117 TYR A O 1
ATOM 947 N N . ASP A 1 118 ? 13.106 9.994 -3.447 1.00 97.06 118 ASP A N 1
ATOM 948 C CA . ASP A 1 118 ? 13.501 8.606 -3.666 1.00 97.06 118 ASP A CA 1
ATOM 949 C C . ASP A 1 118 ? 12.560 7.660 -2.898 1.00 97.06 118 ASP A C 1
ATOM 951 O O . ASP A 1 118 ? 11.674 8.101 -2.158 1.00 97.06 118 ASP A O 1
ATOM 955 N N . ILE A 1 119 ? 12.761 6.344 -3.036 1.00 96.19 119 ILE A N 1
ATOM 956 C CA . ILE A 1 119 ? 11.961 5.327 -2.329 1.00 96.19 119 ILE A CA 1
ATOM 957 C C . ILE A 1 119 ? 11.924 5.572 -0.808 1.00 96.19 119 ILE A C 1
ATOM 959 O O . ILE A 1 119 ? 10.872 5.427 -0.182 1.00 96.19 119 ILE A O 1
ATOM 963 N N . LYS A 1 120 ? 13.052 5.944 -0.188 1.00 96.75 120 LYS A N 1
ATOM 964 C CA . LYS A 1 120 ? 13.137 6.125 1.272 1.00 96.75 120 LYS A CA 1
ATOM 965 C C . LYS A 1 120 ? 12.347 7.350 1.717 1.00 96.75 120 LYS A C 1
ATOM 967 O O . LYS A 1 120 ? 11.648 7.305 2.733 1.00 96.75 120 LYS A O 1
ATOM 972 N N . LYS A 1 121 ? 12.436 8.441 0.959 1.00 97.31 121 LYS A N 1
ATOM 973 C CA . LYS A 1 121 ? 11.675 9.662 1.206 1.00 97.31 121 LYS A CA 1
ATOM 974 C C . LYS A 1 121 ? 10.178 9.404 1.041 1.00 97.31 121 LYS A C 1
ATOM 976 O O . LYS A 1 121 ? 9.430 9.750 1.951 1.00 97.31 121 LYS A O 1
ATOM 981 N N . ALA A 1 122 ? 9.768 8.718 -0.028 1.00 97.38 122 ALA A N 1
ATOM 982 C CA . ALA A 1 122 ? 8.370 8.369 -0.284 1.00 97.38 122 ALA A CA 1
ATOM 983 C C . ALA A 1 122 ? 7.741 7.617 0.899 1.00 97.38 122 ALA A C 1
ATOM 985 O O . ALA A 1 122 ? 6.729 8.035 1.460 1.00 97.38 122 ALA A O 1
ATOM 986 N N . VAL A 1 123 ? 8.416 6.560 1.353 1.00 96.81 123 VAL A N 1
ATOM 987 C CA . VAL A 1 123 ? 7.958 5.740 2.480 1.00 96.81 123 VAL A CA 1
ATOM 988 C C . VAL A 1 123 ? 7.958 6.516 3.804 1.00 96.81 123 VAL A C 1
ATOM 990 O O . VAL A 1 123 ? 7.001 6.422 4.572 1.00 96.81 123 VAL A O 1
ATOM 993 N N . SER A 1 124 ? 8.999 7.309 4.081 1.00 97.12 124 SER A N 1
ATOM 994 C CA . SER A 1 124 ? 9.113 8.026 5.363 1.00 97.12 124 SER A CA 1
ATOM 995 C C . SER A 1 124 ? 8.082 9.146 5.532 1.00 97.12 124 SER A C 1
ATOM 997 O O . SER A 1 124 ? 7.617 9.376 6.653 1.00 97.12 124 SER A O 1
ATOM 999 N N . ILE A 1 125 ? 7.677 9.807 4.439 1.00 96.19 125 ILE A N 1
ATOM 1000 C CA . ILE A 1 125 ? 6.585 10.790 4.451 1.00 96.19 125 ILE A CA 1
ATOM 1001 C C . ILE A 1 125 ? 5.276 10.119 4.874 1.00 96.19 125 ILE A C 1
ATOM 1003 O O . ILE A 1 125 ? 4.583 10.645 5.744 1.00 96.19 125 ILE A O 1
ATOM 1007 N N . VAL A 1 126 ? 4.955 8.948 4.313 1.00 97.25 126 VAL A N 1
ATOM 1008 C CA . VAL A 1 126 ? 3.727 8.214 4.656 1.00 97.25 126 VAL A CA 1
ATOM 1009 C C . VAL A 1 126 ? 3.766 7.735 6.102 1.00 97.25 126 VAL A C 1
ATOM 1011 O O . VAL A 1 126 ? 2.811 7.970 6.839 1.00 97.25 126 VAL A O 1
ATOM 1014 N N . ASP A 1 127 ? 4.879 7.142 6.544 1.00 95.38 127 ASP A N 1
ATOM 1015 C CA . ASP A 1 127 ? 5.031 6.685 7.931 1.00 95.38 127 ASP A CA 1
ATOM 1016 C C . ASP A 1 127 ? 4.803 7.839 8.930 1.00 95.38 127 ASP A C 1
ATOM 1018 O O . ASP A 1 127 ? 4.030 7.690 9.879 1.00 95.38 127 ASP A O 1
ATOM 1022 N N . THR A 1 128 ? 5.403 9.007 8.673 1.00 97.31 128 THR A N 1
ATOM 1023 C CA . THR A 1 128 ? 5.268 10.202 9.527 1.00 97.31 128 THR A CA 1
ATOM 1024 C C . THR A 1 128 ? 3.869 10.822 9.441 1.00 97.31 128 THR A C 1
ATOM 1026 O O . THR A 1 128 ? 3.316 11.281 10.446 1.00 97.31 128 THR A O 1
ATOM 1029 N N . GLY A 1 129 ? 3.280 10.845 8.243 1.00 97.50 129 GLY A N 1
ATOM 1030 C CA . GLY A 1 129 ? 1.946 11.385 7.995 1.00 97.50 129 GLY A CA 1
ATOM 1031 C C . GLY A 1 129 ? 0.862 10.587 8.713 1.00 97.50 129 GLY A C 1
ATOM 1032 O O . GLY A 1 129 ? 0.026 11.176 9.398 1.00 97.50 129 GLY A O 1
ATOM 1033 N N . ILE A 1 130 ? 0.917 9.254 8.631 1.00 97.75 130 ILE A N 1
ATOM 1034 C CA . ILE A 1 130 ? -0.019 8.361 9.326 1.00 97.75 130 ILE A CA 1
ATOM 1035 C C . ILE A 1 130 ? 0.080 8.541 10.844 1.00 97.75 130 ILE A C 1
ATOM 1037 O O . ILE A 1 130 ? -0.950 8.728 11.491 1.00 97.75 130 ILE A O 1
ATOM 1041 N N . ASP A 1 131 ? 1.293 8.575 11.407 1.00 96.88 131 ASP A N 1
ATOM 1042 C CA . ASP A 1 131 ? 1.486 8.806 12.847 1.00 96.88 131 ASP A CA 1
ATOM 1043 C C . ASP A 1 131 ? 0.889 10.149 13.286 1.00 96.88 131 ASP A C 1
ATOM 1045 O O . ASP A 1 131 ? 0.160 10.230 14.277 1.00 96.88 131 ASP A O 1
ATOM 1049 N N . SER A 1 132 ? 1.125 11.198 12.496 1.00 97.75 132 SER A N 1
ATOM 1050 C CA . SER A 1 132 ? 0.606 12.541 12.766 1.00 97.75 132 SER A CA 1
ATOM 1051 C C . SER A 1 132 ? -0.923 12.608 12.695 1.00 97.75 132 SER A C 1
ATOM 1053 O O . SER A 1 132 ? -1.554 13.285 13.510 1.00 97.75 132 SER A O 1
ATOM 1055 N N . LEU A 1 133 ? -1.543 11.926 11.727 1.00 97.69 133 LEU A N 1
ATOM 1056 C CA . LEU A 1 133 ? -3.001 11.885 11.574 1.00 97.69 133 LEU A CA 1
ATOM 1057 C C . LEU A 1 133 ? -3.662 11.082 12.697 1.00 97.69 133 LEU A C 1
ATOM 1059 O O . LEU A 1 133 ? -4.642 11.551 13.277 1.00 97.69 133 LEU A O 1
ATOM 1063 N N . ILE A 1 134 ? -3.093 9.931 13.064 1.00 96.69 134 ILE A N 1
ATOM 1064 C CA . ILE A 1 134 ? -3.542 9.135 14.214 1.00 96.69 134 ILE A CA 1
ATOM 1065 C C . ILE A 1 134 ? -3.457 9.964 15.500 1.00 96.69 134 ILE A C 1
ATOM 1067 O O . ILE A 1 134 ? -4.411 10.001 16.278 1.00 96.69 134 ILE A O 1
ATOM 1071 N N . GLN A 1 135 ? -2.350 10.682 15.711 1.00 96.75 135 GLN A N 1
ATOM 1072 C CA . GLN A 1 135 ? -2.182 11.538 16.883 1.00 96.75 135 GLN A CA 1
ATOM 1073 C C . GLN A 1 135 ? -3.243 12.645 16.933 1.00 96.75 135 GLN A C 1
ATOM 1075 O O . GLN A 1 135 ? -3.851 12.864 17.981 1.00 96.75 135 GLN A O 1
ATOM 1080 N N . LYS A 1 136 ? -3.511 13.318 15.808 1.00 96.50 136 LYS A N 1
ATOM 1081 C CA . LYS A 1 136 ? -4.566 14.343 15.719 1.00 96.50 136 LYS A CA 1
ATOM 1082 C C . LYS A 1 136 ? -5.963 13.765 15.962 1.00 96.50 136 LYS A C 1
ATOM 1084 O O . LYS A 1 136 ? -6.807 14.445 16.539 1.00 96.50 136 LYS A O 1
ATOM 1089 N N . ALA A 1 137 ? -6.197 12.514 15.571 1.00 96.25 137 ALA A N 1
ATOM 1090 C CA . ALA A 1 137 ? -7.461 11.817 15.785 1.00 96.25 137 ALA A CA 1
ATOM 1091 C C . ALA A 1 137 ? -7.654 11.296 17.224 1.00 96.25 137 ALA A C 1
ATOM 1093 O O . ALA A 1 137 ? -8.761 10.895 17.569 1.00 96.25 137 ALA A O 1
ATOM 1094 N N . SER A 1 138 ? -6.627 11.329 18.084 1.00 92.25 138 SER A N 1
ATOM 1095 C CA . SER A 1 138 ? -6.674 10.749 19.441 1.00 92.25 138 SER A CA 1
ATOM 1096 C C . SER A 1 138 ? -7.747 11.338 20.369 1.00 92.25 138 SER A C 1
ATOM 1098 O O . SER A 1 138 ? -8.151 10.684 21.328 1.00 92.25 138 SER A O 1
ATOM 1100 N N . GLY A 1 139 ? -8.245 12.546 20.079 1.00 93.19 139 GLY A N 1
ATOM 1101 C CA . GLY A 1 139 ? -9.366 13.155 20.803 1.00 93.19 139 GLY A CA 1
ATOM 1102 C C . GLY A 1 139 ? -10.738 12.548 20.476 1.00 93.19 139 GLY A C 1
ATOM 1103 O O . GLY A 1 139 ? -11.717 12.858 21.154 1.00 93.19 139 GLY A O 1
ATOM 1104 N N . PHE A 1 140 ? -10.824 11.689 19.457 1.00 95.19 140 PHE A N 1
ATOM 1105 C CA . PHE A 1 140 ? -12.064 11.070 18.999 1.00 95.19 140 PHE A CA 1
ATOM 1106 C C . PHE A 1 140 ? -12.097 9.577 19.361 1.00 95.19 140 PHE A C 1
ATOM 1108 O O . PHE A 1 140 ? -11.136 8.857 19.085 1.00 95.19 140 PHE A O 1
ATOM 1115 N N . PRO A 1 141 ? -13.200 9.061 19.936 1.00 95.00 141 PRO A N 1
ATOM 1116 C CA . PRO A 1 141 ? -13.379 7.625 20.133 1.00 95.00 141 PRO A CA 1
ATOM 1117 C C . PRO A 1 141 ? -13.533 6.902 18.787 1.00 95.00 141 PRO A C 1
ATOM 1119 O O . PRO A 1 141 ? -14.620 6.874 18.205 1.00 95.00 141 PRO A O 1
ATOM 1122 N N . LEU A 1 142 ? -12.437 6.336 18.280 1.00 95.31 142 LEU A N 1
ATOM 1123 C CA . LEU A 1 142 ? -12.422 5.615 17.009 1.00 95.31 142 LEU A CA 1
ATOM 1124 C C . LEU A 1 142 ? -13.076 4.235 17.152 1.00 95.31 142 LEU A C 1
ATOM 1126 O O . LEU A 1 142 ? -12.721 3.458 18.036 1.00 95.31 142 LEU A O 1
ATOM 1130 N N . ASP A 1 143 ? -14.015 3.936 16.258 1.00 94.88 143 ASP A N 1
ATOM 1131 C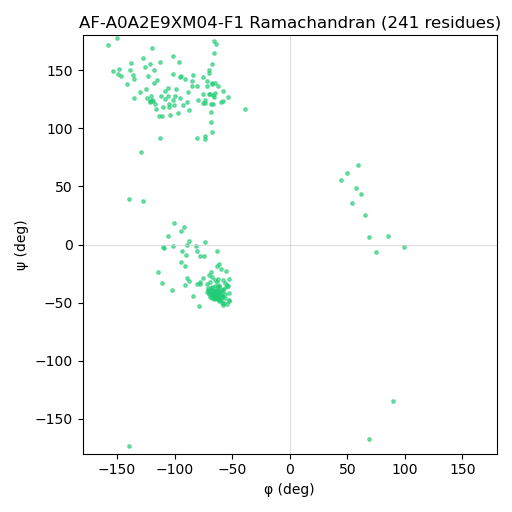 CA . ASP A 1 143 ? -14.643 2.609 16.127 1.00 94.88 143 ASP A CA 1
ATOM 1132 C C . ASP A 1 143 ? -14.221 1.920 14.823 1.00 94.88 143 ASP A C 1
ATOM 1134 O O . ASP A 1 143 ? -14.011 0.705 14.781 1.00 94.88 143 ASP A O 1
ATOM 1138 N N . LYS A 1 144 ? -14.003 2.730 13.778 1.00 95.88 144 LYS A N 1
ATOM 1139 C CA . LYS A 1 144 ? -13.627 2.296 12.434 1.00 95.88 144 LYS A CA 1
ATOM 1140 C C . LYS A 1 144 ? -12.505 3.168 11.869 1.00 95.88 144 LYS A C 1
ATOM 1142 O O . LYS A 1 144 ? -12.497 4.386 12.057 1.00 95.88 144 LYS A O 1
ATOM 1147 N N . ILE A 1 145 ? -11.581 2.549 11.142 1.00 97.94 145 ILE A N 1
ATOM 1148 C CA . ILE A 1 145 ? -10.621 3.242 10.280 1.00 97.94 145 ILE A CA 1
ATOM 1149 C C . ILE A 1 145 ? -10.831 2.753 8.852 1.00 97.94 145 ILE A C 1
ATOM 1151 O O . ILE A 1 145 ? -10.749 1.558 8.598 1.00 97.94 145 ILE A O 1
ATOM 1155 N N . ILE A 1 146 ? -11.078 3.663 7.917 1.00 98.25 146 ILE A N 1
ATOM 1156 C CA . ILE A 1 146 ? -11.013 3.361 6.488 1.00 98.25 146 ILE A CA 1
ATOM 1157 C C . ILE A 1 146 ? -9.602 3.700 6.025 1.00 98.25 146 ILE A C 1
ATOM 1159 O O . ILE A 1 146 ? -9.166 4.841 6.164 1.00 98.25 146 ILE A O 1
ATOM 1163 N N . PHE A 1 147 ? -8.888 2.711 5.500 1.00 98.12 147 PHE A N 1
ATOM 1164 C CA . PHE A 1 147 ? -7.537 2.869 4.984 1.00 98.12 147 PHE A CA 1
ATOM 1165 C C . PHE A 1 147 ? -7.547 2.654 3.470 1.00 98.12 147 PHE A C 1
ATOM 1167 O O . PHE A 1 147 ? -7.762 1.538 2.989 1.00 98.12 147 PHE A O 1
ATOM 1174 N N . VAL A 1 148 ?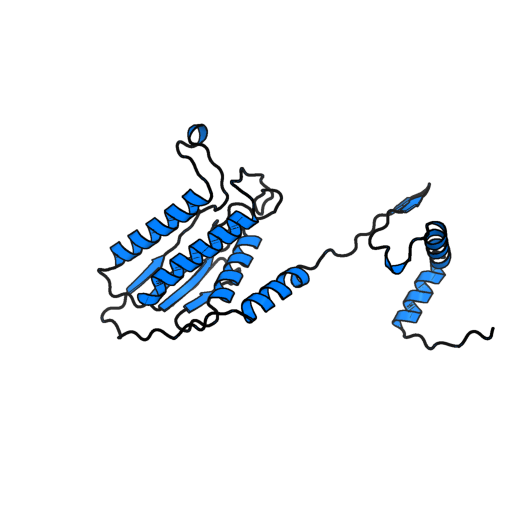 -7.333 3.726 2.718 1.00 97.44 148 VAL A N 1
ATOM 1175 C CA . VAL A 1 148 ? -7.299 3.689 1.257 1.00 97.44 148 VAL A CA 1
ATOM 1176 C C . VAL A 1 148 ? -5.892 3.302 0.793 1.00 97.44 148 VAL A C 1
ATOM 1178 O O . VAL A 1 148 ? -4.890 3.746 1.349 1.00 97.44 148 VAL A O 1
ATOM 1181 N N . ILE A 1 149 ? -5.814 2.416 -0.197 1.00 97.25 149 ILE A N 1
ATOM 1182 C CA . ILE A 1 149 ? -4.569 1.982 -0.842 1.00 97.25 149 ILE A CA 1
ATOM 1183 C C . ILE A 1 149 ? -4.679 2.143 -2.362 1.00 97.25 149 ILE A C 1
ATOM 1185 O O . ILE A 1 149 ? -5.786 2.166 -2.904 1.00 97.25 149 ILE A O 1
ATOM 1189 N N . GLY A 1 150 ? -3.543 2.176 -3.059 1.00 94.12 150 GLY A N 1
ATOM 1190 C CA . GLY A 1 150 ? -3.490 2.466 -4.494 1.00 94.12 150 GLY A CA 1
ATOM 1191 C C . GLY A 1 150 ? -3.340 3.964 -4.732 1.00 94.12 150 GLY A C 1
ATOM 1192 O O . GLY A 1 150 ? -2.533 4.593 -4.054 1.00 94.12 150 GLY A O 1
ATOM 1193 N N . ASN A 1 151 ? -4.117 4.507 -5.668 1.00 93.00 151 ASN A N 1
ATOM 1194 C CA . ASN A 1 151 ? -4.138 5.925 -6.021 1.00 93.00 151 ASN A CA 1
ATOM 1195 C C . ASN A 1 151 ? -2.730 6.498 -6.267 1.00 93.00 151 ASN A C 1
ATOM 1197 O O . ASN A 1 151 ? -2.264 7.374 -5.540 1.00 93.00 151 ASN A O 1
ATOM 1201 N N . ASP A 1 152 ? -2.044 5.940 -7.266 1.00 94.75 152 ASP A N 1
ATOM 1202 C CA . ASP A 1 152 ? -0.675 6.284 -7.656 1.00 94.75 152 ASP A CA 1
ATOM 1203 C C . ASP A 1 152 ? 0.340 6.017 -6.531 1.00 94.75 152 ASP A C 1
ATOM 1205 O O . ASP A 1 152 ? 1.257 6.795 -6.248 1.00 94.75 152 ASP A O 1
ATOM 1209 N N . CYS A 1 153 ? 0.189 4.862 -5.876 1.00 97.06 153 CYS A N 1
ATOM 1210 C CA . CYS A 1 153 ? 1.127 4.417 -4.854 1.00 97.06 153 CYS A CA 1
ATOM 1211 C C . CYS A 1 153 ? 2.483 4.077 -5.468 1.00 97.06 153 CYS A C 1
ATOM 1213 O O . CYS A 1 153 ? 3.513 4.482 -4.930 1.00 97.06 153 CYS A O 1
ATOM 1215 N N . LEU A 1 154 ? 2.498 3.334 -6.575 1.00 96.12 154 LEU A N 1
ATOM 1216 C CA . LEU A 1 154 ? 3.718 2.979 -7.290 1.00 96.12 154 LEU A CA 1
ATOM 1217 C C . LEU A 1 154 ? 3.972 3.956 -8.437 1.00 96.12 154 LEU A C 1
ATOM 1219 O O . LEU A 1 154 ? 3.062 4.426 -9.116 1.00 96.12 154 LEU A O 1
ATOM 1223 N N . HIS A 1 155 ? 5.250 4.242 -8.675 1.00 95.12 155 HIS A N 1
ATOM 1224 C CA . HIS A 1 155 ? 5.666 5.138 -9.746 1.00 95.12 155 HIS A CA 1
ATOM 1225 C C . HIS A 1 155 ? 5.864 4.449 -11.093 1.00 95.12 155 HIS A C 1
ATOM 1227 O O . HIS A 1 155 ? 6.300 5.104 -12.011 1.00 95.12 155 HIS A O 1
ATOM 1233 N N . ILE A 1 156 ? 5.621 3.157 -11.283 1.00 90.44 156 ILE A N 1
ATOM 1234 C CA . ILE A 1 156 ? 5.698 2.544 -12.621 1.00 90.44 156 ILE A CA 1
ATOM 1235 C C . ILE A 1 156 ? 4.797 1.323 -12.671 1.00 90.44 156 ILE A C 1
ATOM 1237 O O . ILE A 1 156 ? 4.658 0.622 -11.674 1.00 90.44 156 ILE A O 1
ATOM 1241 N N . ASP A 1 157 ? 4.256 1.037 -13.855 1.00 84.38 157 ASP A N 1
ATOM 1242 C CA . ASP A 1 157 ? 3.413 -0.141 -14.094 1.00 84.38 157 ASP A CA 1
ATOM 1243 C C . ASP A 1 157 ? 4.098 -1.188 -14.983 1.00 84.38 157 ASP A C 1
ATOM 1245 O O . ASP A 1 157 ? 3.541 -2.249 -15.265 1.00 84.38 157 ASP A O 1
ATOM 1249 N N . SER A 1 158 ? 5.318 -0.900 -15.453 1.00 84.44 158 SER A N 1
ATOM 1250 C CA . SER A 1 158 ? 6.099 -1.823 -16.272 1.00 84.44 158 SER A CA 1
ATOM 1251 C C . SER A 1 158 ? 7.584 -1.837 -15.887 1.00 84.44 158 SER A C 1
ATOM 1253 O O . SER A 1 158 ? 8.140 -0.798 -15.523 1.00 84.44 158 SER A O 1
ATOM 1255 N N . PRO A 1 159 ? 8.288 -2.973 -16.073 1.00 80.44 159 PRO A N 1
ATOM 1256 C CA . PRO A 1 159 ? 9.743 -3.048 -15.908 1.00 80.44 159 PRO A CA 1
ATOM 1257 C C . PRO A 1 159 ? 10.546 -2.175 -16.886 1.00 80.44 159 PRO A C 1
ATOM 1259 O O . PRO A 1 159 ? 11.769 -2.132 -16.793 1.00 80.44 159 PRO A O 1
ATOM 1262 N N . ARG A 1 160 ? 9.891 -1.522 -17.857 1.00 86.25 160 ARG A N 1
ATOM 1263 C CA . ARG A 1 160 ? 10.519 -0.587 -18.805 1.00 86.25 160 ARG A CA 1
ATOM 1264 C C . ARG A 1 160 ? 10.485 0.859 -18.312 1.00 86.25 160 ARG A C 1
ATOM 1266 O O . ARG A 1 160 ? 10.699 1.767 -19.106 1.00 86.25 160 ARG A O 1
ATOM 1273 N N . ASN A 1 161 ? 10.206 1.058 -17.028 1.00 88.19 161 ASN A N 1
ATOM 1274 C CA . ASN A 1 161 ? 10.087 2.359 -16.387 1.00 88.19 161 ASN A CA 1
ATOM 1275 C C . ASN A 1 161 ? 9.021 3.251 -17.036 1.00 88.19 161 ASN A C 1
ATOM 1277 O O . ASN A 1 161 ? 9.273 4.405 -17.376 1.00 88.19 161 ASN A O 1
ATOM 1281 N N . THR A 1 162 ? 7.831 2.689 -17.252 1.00 88.19 162 THR A N 1
ATOM 1282 C CA . THR A 1 162 ? 6.705 3.427 -17.829 1.00 88.19 162 THR A CA 1
ATOM 1283 C C . THR A 1 162 ? 5.465 3.353 -16.952 1.00 88.19 162 THR A C 1
ATOM 1285 O O . THR A 1 162 ? 5.245 2.356 -16.260 1.00 88.19 162 THR A O 1
ATOM 1288 N N . THR A 1 163 ? 4.614 4.373 -17.048 1.00 86.44 163 THR A N 1
ATOM 1289 C CA . THR A 1 163 ? 3.236 4.335 -16.531 1.00 86.44 163 THR A CA 1
ATOM 1290 C C . THR A 1 163 ? 2.385 3.322 -17.304 1.00 86.44 163 THR A C 1
ATOM 1292 O O . THR A 1 163 ? 2.824 2.788 -18.332 1.00 86.44 163 THR A O 1
ATOM 1295 N N . THR A 1 164 ? 1.138 3.105 -16.875 1.00 80.25 164 THR A N 1
ATOM 1296 C CA . THR A 1 164 ? 0.166 2.274 -17.604 1.00 80.25 164 THR A CA 1
ATOM 1297 C C . THR A 1 164 ? -0.043 2.757 -19.048 1.00 80.25 164 THR A C 1
ATOM 1299 O O . THR A 1 164 ? -0.222 1.946 -19.954 1.00 80.25 164 THR A O 1
ATOM 1302 N N . ALA A 1 165 ? 0.044 4.069 -19.301 1.00 84.81 165 ALA A N 1
ATOM 1303 C CA . ALA A 1 165 ? -0.095 4.649 -20.641 1.00 84.81 165 ALA A CA 1
ATOM 1304 C C . ALA A 1 165 ? 1.190 4.577 -21.495 1.00 84.81 165 ALA A C 1
ATOM 1306 O O . ALA A 1 165 ? 1.188 5.018 -22.643 1.00 84.81 165 ALA A O 1
ATOM 1307 N N . GLY A 1 166 ? 2.289 4.033 -20.961 1.00 84.19 166 GLY A N 1
ATOM 1308 C CA . GLY A 1 166 ? 3.562 3.921 -21.678 1.00 84.19 166 GLY A CA 1
ATOM 1309 C C . GLY A 1 166 ? 4.450 5.167 -21.603 1.00 84.19 166 GLY A C 1
ATOM 1310 O O . GLY A 1 166 ? 5.483 5.208 -22.269 1.00 84.19 166 GLY A O 1
ATOM 1311 N N . THR A 1 167 ? 4.092 6.165 -20.791 1.00 87.56 167 THR A N 1
ATOM 1312 C CA . THR A 1 167 ? 4.933 7.350 -20.571 1.00 87.56 167 THR A CA 1
ATOM 1313 C C . THR A 1 167 ? 6.181 6.946 -19.795 1.00 87.56 167 THR A C 1
ATOM 1315 O O . THR A 1 167 ? 6.056 6.409 -18.696 1.00 87.56 167 THR A O 1
ATOM 1318 N N . GLY A 1 168 ? 7.366 7.184 -20.363 1.00 89.19 168 GLY A N 1
ATOM 1319 C CA . GLY A 1 168 ? 8.642 6.977 -19.676 1.00 89.19 168 GLY A CA 1
ATOM 1320 C C . GLY A 1 168 ? 8.821 7.969 -18.531 1.00 89.19 168 GLY A C 1
ATOM 1321 O O . GLY A 1 168 ? 8.478 9.141 -18.681 1.00 89.19 168 GLY A O 1
ATOM 1322 N N . VAL A 1 169 ? 9.334 7.491 -17.400 1.00 89.25 169 VAL A N 1
ATOM 1323 C CA . VAL A 1 169 ? 9.514 8.290 -16.181 1.00 89.25 169 VAL A CA 1
ATOM 1324 C C . VAL A 1 169 ? 10.855 7.999 -15.510 1.00 89.25 169 VAL A C 1
ATOM 1326 O O . VAL A 1 169 ? 11.429 6.919 -15.685 1.00 89.25 169 VAL A O 1
ATOM 1329 N N . ASP A 1 170 ? 11.344 8.961 -14.729 1.00 91.31 170 ASP A N 1
ATOM 1330 C CA . ASP A 1 170 ? 12.582 8.828 -13.965 1.00 91.31 170 ASP A CA 1
ATOM 1331 C C . ASP A 1 170 ? 12.354 8.022 -12.685 1.00 91.31 170 ASP A C 1
ATOM 1333 O O . ASP A 1 170 ? 11.523 8.362 -11.838 1.00 91.31 170 ASP A O 1
ATOM 1337 N N . VAL A 1 171 ? 13.130 6.948 -12.525 1.00 91.94 171 VAL A N 1
ATOM 1338 C CA . VAL A 1 171 ? 12.944 5.990 -11.433 1.00 91.94 171 VAL A CA 1
ATOM 1339 C C . VAL A 1 171 ? 14.115 5.965 -10.463 1.00 91.94 171 VAL A C 1
ATOM 1341 O O . VAL A 1 171 ? 15.284 6.044 -10.837 1.00 91.94 171 VAL A O 1
ATOM 1344 N N . SER A 1 172 ? 13.779 5.823 -9.188 1.00 92.81 172 SER A N 1
ATOM 1345 C CA . SER A 1 172 ? 14.701 5.559 -8.097 1.00 92.81 172 SER A CA 1
ATOM 1346 C C . SER A 1 172 ? 14.640 4.073 -7.776 1.00 92.81 172 SER A C 1
ATOM 1348 O O . SER A 1 172 ? 13.580 3.560 -7.420 1.00 92.81 172 SER A O 1
ATOM 1350 N N . GLY A 1 173 ? 15.777 3.387 -7.892 1.00 87.69 173 GLY A N 1
ATOM 1351 C CA . GLY A 1 173 ? 15.846 1.939 -7.711 1.00 87.69 173 GLY A CA 1
ATOM 1352 C C . GLY A 1 173 ? 15.133 1.166 -8.821 1.00 87.69 173 GLY A C 1
ATOM 1353 O O . GLY A 1 173 ? 14.809 1.684 -9.889 1.00 87.69 173 GLY A O 1
ATOM 1354 N N . SER A 1 174 ? 14.930 -0.118 -8.573 1.00 83.56 174 SER A N 1
ATOM 1355 C CA . SER A 1 174 ? 14.238 -1.032 -9.473 1.00 83.56 174 SER A CA 1
ATOM 1356 C C . SER A 1 174 ? 12.761 -1.188 -9.100 1.00 83.56 174 SER A C 1
ATOM 1358 O O . SER A 1 174 ? 12.355 -1.002 -7.952 1.00 83.56 174 SER A O 1
ATOM 1360 N N . TRP A 1 175 ? 11.940 -1.596 -10.072 1.00 84.50 175 TRP A N 1
ATOM 1361 C CA . TRP A 1 175 ? 10.493 -1.767 -9.888 1.00 84.50 175 TRP A CA 1
ATOM 1362 C C . TRP A 1 175 ? 10.129 -2.674 -8.698 1.00 84.50 175 TRP A C 1
ATOM 1364 O O . TRP A 1 175 ? 9.153 -2.419 -7.995 1.00 84.50 175 TRP A O 1
ATOM 1374 N N . HIS A 1 176 ? 10.921 -3.721 -8.444 1.00 82.62 176 HIS A N 1
ATOM 1375 C CA . HIS A 1 176 ? 10.652 -4.675 -7.370 1.00 82.62 176 HIS A CA 1
ATOM 1376 C C . HIS A 1 176 ? 11.041 -4.120 -5.995 1.00 82.62 176 HIS A C 1
ATOM 1378 O O . HIS A 1 176 ? 10.347 -4.396 -5.020 1.00 82.62 176 HIS A O 1
ATOM 1384 N N . GLU A 1 177 ? 12.096 -3.303 -5.907 1.00 84.81 177 GLU A N 1
ATOM 1385 C CA . GLU A 1 177 ? 12.443 -2.586 -4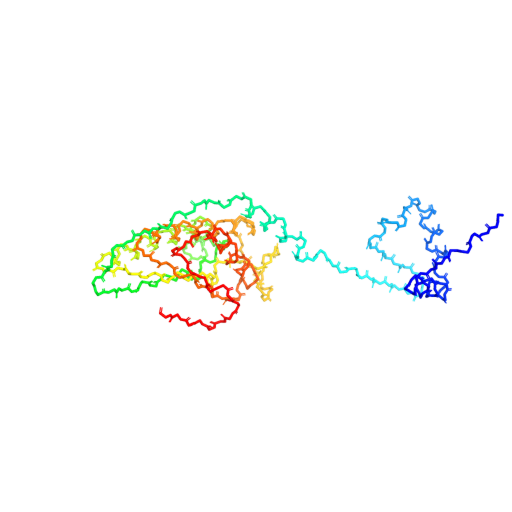.674 1.00 84.81 177 GLU A CA 1
ATOM 1386 C C . GLU A 1 177 ? 11.328 -1.612 -4.288 1.00 84.81 177 GLU A C 1
ATOM 1388 O O . GLU A 1 177 ? 10.905 -1.596 -3.132 1.00 84.81 177 GLU A O 1
ATOM 1393 N N . ALA A 1 178 ? 10.791 -0.864 -5.259 1.00 91.88 178 ALA A N 1
ATOM 1394 C CA . ALA A 1 178 ? 9.653 0.025 -5.042 1.00 91.88 178 ALA A CA 1
ATOM 1395 C C . ALA A 1 178 ? 8.397 -0.744 -4.592 1.00 91.88 178 ALA A C 1
ATOM 1397 O O . ALA A 1 178 ? 7.760 -0.365 -3.609 1.00 91.88 178 ALA A O 1
ATOM 1398 N N . PHE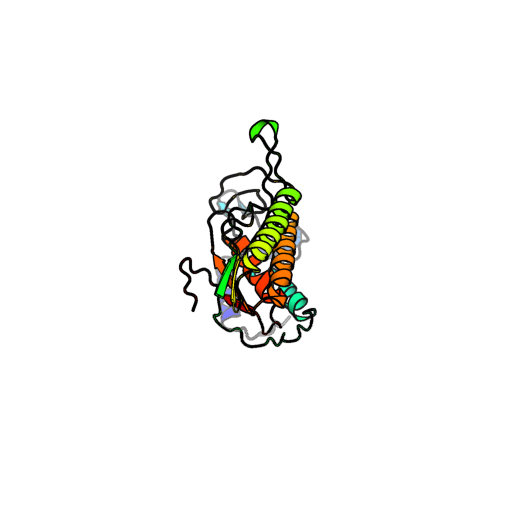 A 1 179 ? 8.081 -1.866 -5.249 1.00 91.69 179 PHE A N 1
ATOM 1399 C CA . PHE A 1 179 ? 6.944 -2.719 -4.887 1.00 91.69 179 PHE A CA 1
ATOM 1400 C C . PHE A 1 179 ? 7.056 -3.266 -3.456 1.00 91.69 179 PHE A C 1
ATOM 1402 O O . PHE A 1 179 ? 6.104 -3.188 -2.675 1.00 91.69 179 PHE A O 1
ATOM 1409 N N . LEU A 1 180 ? 8.223 -3.806 -3.087 1.00 87.88 180 LEU A N 1
ATOM 1410 C CA . LEU A 1 180 ? 8.466 -4.333 -1.742 1.00 87.88 180 LEU A CA 1
ATOM 1411 C C . LEU A 1 180 ? 8.414 -3.226 -0.684 1.00 87.88 180 LEU A C 1
ATOM 1413 O O . LEU A 1 180 ? 7.790 -3.418 0.361 1.00 87.88 180 LEU A O 1
ATOM 1417 N N . ALA A 1 181 ? 8.988 -2.056 -0.976 1.00 91.50 181 ALA A N 1
ATOM 1418 C CA . ALA A 1 181 ? 8.955 -0.903 -0.083 1.00 91.50 181 ALA A CA 1
ATOM 1419 C C . ALA A 1 181 ? 7.522 -0.396 0.156 1.00 91.50 181 ALA A C 1
ATOM 1421 O O . ALA A 1 181 ? 7.143 -0.172 1.308 1.00 91.50 181 ALA A O 1
ATOM 1422 N N . ALA A 1 182 ? 6.706 -0.283 -0.897 1.00 96.62 182 ALA A N 1
ATOM 1423 C CA . ALA A 1 182 ? 5.295 0.091 -0.795 1.00 96.62 182 ALA A CA 1
ATOM 1424 C C . ALA A 1 182 ? 4.482 -0.947 -0.003 1.00 96.62 182 ALA A C 1
ATOM 1426 O O . ALA A 1 182 ? 3.690 -0.593 0.872 1.00 96.62 182 ALA A O 1
ATOM 1427 N N . LYS A 1 183 ? 4.728 -2.242 -0.244 1.00 94.88 183 LYS A N 1
ATOM 1428 C CA . LYS A 1 183 ? 4.117 -3.333 0.528 1.00 94.88 183 LYS A CA 1
ATOM 1429 C C . LYS A 1 183 ? 4.453 -3.218 2.015 1.00 94.88 183 LYS A C 1
ATOM 1431 O O . LYS A 1 183 ? 3.553 -3.298 2.848 1.00 94.88 183 LYS A O 1
ATOM 1436 N N . ASP A 1 184 ? 5.728 -3.057 2.364 1.00 92.06 184 ASP A N 1
ATOM 1437 C CA . ASP A 1 184 ? 6.163 -2.941 3.760 1.00 92.06 184 ASP A CA 1
ATOM 1438 C C . ASP A 1 184 ? 5.610 -1.680 4.433 1.00 92.06 184 ASP A C 1
ATOM 1440 O O . ASP A 1 184 ? 5.185 -1.738 5.586 1.00 92.06 184 ASP A O 1
ATOM 1444 N N . MET A 1 185 ? 5.572 -0.559 3.712 1.00 97.25 185 MET A N 1
ATOM 1445 C CA . MET A 1 185 ? 4.955 0.690 4.160 1.00 97.25 185 MET A CA 1
ATOM 1446 C C . MET A 1 185 ? 3.474 0.495 4.503 1.00 97.25 185 MET A C 1
ATOM 1448 O O . MET A 1 185 ? 3.062 0.815 5.618 1.00 97.25 185 MET A O 1
ATOM 1452 N N . TYR A 1 186 ? 2.677 -0.085 3.597 1.00 97.81 186 TYR A N 1
ATOM 1453 C CA . TYR A 1 186 ? 1.263 -0.348 3.873 1.00 97.81 186 TYR A CA 1
ATOM 1454 C C . TYR A 1 186 ? 1.065 -1.320 5.034 1.00 97.81 186 TYR A C 1
ATOM 1456 O O . TYR A 1 186 ? 0.213 -1.071 5.884 1.00 97.81 186 TYR A O 1
ATOM 1464 N N . VAL A 1 187 ? 1.861 -2.391 5.120 1.00 95.19 187 VAL A N 1
ATOM 1465 C CA . VAL A 1 187 ? 1.798 -3.325 6.255 1.00 95.19 187 VAL A CA 1
ATOM 1466 C C . VAL A 1 187 ? 2.020 -2.587 7.575 1.00 95.19 187 VAL A C 1
ATOM 1468 O O . VAL A 1 187 ? 1.179 -2.704 8.465 1.00 95.19 187 VAL A O 1
ATOM 1471 N N . ARG A 1 188 ? 3.079 -1.773 7.687 1.00 95.00 188 ARG A N 1
ATOM 1472 C CA . ARG A 1 188 ? 3.349 -0.993 8.906 1.00 95.00 188 ARG A CA 1
ATOM 1473 C C . ARG A 1 188 ? 2.214 -0.024 9.232 1.00 95.00 188 ARG A C 1
ATOM 1475 O O . ARG A 1 188 ? 1.795 0.054 10.385 1.00 95.00 188 ARG A O 1
ATOM 1482 N N . ALA A 1 189 ? 1.701 0.698 8.238 1.00 97.38 189 ALA A N 1
ATOM 1483 C CA . ALA A 1 189 ? 0.619 1.659 8.437 1.00 97.38 189 ALA A CA 1
ATOM 1484 C C . ALA A 1 189 ? -0.681 0.983 8.915 1.00 97.38 189 ALA A C 1
ATOM 1486 O O . ALA A 1 189 ? -1.314 1.448 9.864 1.00 97.38 189 ALA A O 1
ATOM 1487 N N . ILE A 1 190 ? -1.046 -0.157 8.322 1.00 96.88 190 ILE A N 1
ATOM 1488 C CA . ILE A 1 190 ? -2.222 -0.942 8.720 1.00 96.88 190 ILE A CA 1
ATOM 1489 C C . ILE A 1 190 ? -2.031 -1.530 10.125 1.00 96.88 190 ILE A C 1
ATOM 1491 O O . ILE A 1 190 ? -2.947 -1.472 10.947 1.00 96.88 190 ILE A O 1
ATOM 1495 N N . GLU A 1 191 ? -0.842 -2.048 10.444 1.00 94.56 191 GLU A N 1
ATOM 1496 C CA . GLU A 1 191 ? -0.528 -2.578 11.776 1.00 94.56 191 GLU A CA 1
ATOM 1497 C C . GLU A 1 191 ? -0.638 -1.513 12.874 1.00 94.56 191 GLU A C 1
ATOM 1499 O O . GLU A 1 191 ? -1.136 -1.820 13.957 1.00 94.56 191 GLU A O 1
ATOM 1504 N N . LYS A 1 192 ? -0.277 -0.254 12.590 1.00 95.56 192 LYS A N 1
ATOM 1505 C CA . LYS A 1 192 ? -0.488 0.883 13.506 1.00 95.56 192 LYS A CA 1
ATOM 1506 C C . LYS A 1 192 ? -1.971 1.186 13.753 1.00 95.56 192 LYS A C 1
ATOM 1508 O O . LYS A 1 192 ? -2.330 1.629 14.842 1.00 95.56 192 LYS A O 1
ATOM 1513 N N . CYS A 1 193 ? -2.840 0.926 12.776 1.00 96.50 193 CYS A N 1
ATOM 1514 C CA . CYS A 1 193 ? -4.282 1.167 12.887 1.00 96.50 193 CYS A CA 1
ATOM 1515 C C . CYS A 1 193 ? -5.006 0.078 13.696 1.00 96.50 193 CYS A C 1
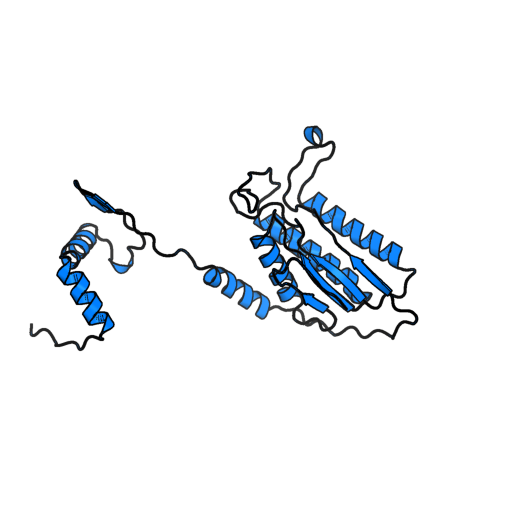ATOM 1517 O O . CYS A 1 193 ? -5.983 0.363 14.390 1.00 96.50 193 CYS A O 1
ATOM 1519 N N . LEU A 1 194 ? -4.526 -1.170 13.640 1.00 94.50 194 LEU A N 1
ATOM 1520 C CA . LEU A 1 194 ? -5.206 -2.325 14.236 1.00 94.50 194 LEU A CA 1
ATOM 1521 C C . LEU A 1 194 ? -5.470 -2.230 15.745 1.00 94.50 194 LEU A C 1
ATOM 1523 O O . LEU A 1 194 ? -6.539 -2.662 16.177 1.00 94.50 194 LEU A O 1
ATOM 1527 N N . PRO A 1 195 ? -4.574 -1.698 16.590 1.00 93.44 195 PRO A N 1
ATOM 1528 C CA . PRO A 1 195 ? -4.881 -1.509 18.003 1.00 93.44 195 PRO A CA 1
ATOM 1529 C C . PRO A 1 195 ? -6.048 -0.543 18.239 1.00 93.44 195 PRO A C 1
ATOM 1531 O O . PRO A 1 195 ? -6.785 -0.711 19.210 1.00 93.44 195 PRO A O 1
ATOM 1534 N N . LEU A 1 196 ? -6.243 0.425 17.340 1.00 94.88 196 LEU A N 1
ATOM 1535 C CA . LEU A 1 196 ? -7.132 1.569 17.537 1.00 94.88 196 LEU A CA 1
ATOM 1536 C C . LEU A 1 196 ? -8.590 1.247 17.201 1.00 94.88 196 LEU A C 1
ATOM 1538 O O . LEU A 1 196 ? -9.481 1.604 17.963 1.00 94.88 196 LEU A O 1
ATOM 1542 N N . ALA A 1 197 ? -8.836 0.554 16.088 1.00 95.81 197 ALA A N 1
ATOM 1543 C CA . ALA A 1 197 ? -10.182 0.312 15.567 1.00 95.81 197 ALA A CA 1
ATOM 1544 C C . ALA A 1 197 ? -10.224 -0.917 14.646 1.00 95.81 197 ALA A C 1
ATOM 1546 O O . ALA A 1 197 ? -9.187 -1.502 14.320 1.00 95.81 197 ALA A O 1
ATOM 1547 N N . ASP A 1 198 ? -11.425 -1.337 14.241 1.00 96.44 198 ASP A N 1
ATOM 1548 C CA . ASP A 1 198 ? -11.546 -2.234 13.087 1.00 96.44 198 ASP A CA 1
ATOM 1549 C C . ASP A 1 198 ? -11.231 -1.449 11.803 1.00 96.44 198 ASP A C 1
ATOM 1551 O O . ASP A 1 198 ? -11.572 -0.271 11.685 1.00 96.44 198 ASP A O 1
ATOM 1555 N N . VAL A 1 199 ? -10.525 -2.084 10.867 1.00 97.75 199 VAL A N 1
ATOM 1556 C CA . VAL A 1 199 ? -9.976 -1.422 9.678 1.00 97.75 199 VAL A CA 1
ATOM 1557 C C . VAL A 1 199 ? -10.696 -1.919 8.427 1.00 97.75 199 VAL A C 1
ATOM 1559 O O . VAL A 1 199 ? -10.770 -3.119 8.182 1.00 97.75 199 VAL A O 1
ATOM 1562 N N . GLU A 1 200 ? -11.197 -1.011 7.604 1.00 98.12 200 GLU A N 1
ATOM 1563 C CA . GLU A 1 200 ? -11.693 -1.314 6.265 1.00 98.12 200 GLU A CA 1
ATOM 1564 C C . GLU A 1 200 ? -10.677 -0.838 5.235 1.00 98.12 200 GLU A C 1
ATOM 1566 O O . GLU A 1 200 ? -10.374 0.349 5.160 1.00 98.12 200 GLU A O 1
ATOM 1571 N N . ILE A 1 201 ? -10.138 -1.765 4.448 1.00 97.94 201 ILE A N 1
ATOM 1572 C CA . ILE A 1 201 ? -9.173 -1.456 3.396 1.00 97.94 201 ILE A CA 1
ATOM 1573 C C . ILE A 1 201 ? -9.903 -1.316 2.068 1.00 97.94 201 ILE A C 1
ATOM 1575 O O . ILE A 1 201 ? -10.597 -2.243 1.640 1.00 97.94 201 ILE A O 1
ATOM 1579 N N . ILE A 1 202 ? -9.695 -0.182 1.401 1.00 97.06 202 ILE A N 1
ATOM 1580 C CA . ILE A 1 202 ? -10.310 0.143 0.112 1.00 97.06 202 ILE A CA 1
ATOM 1581 C C . ILE A 1 202 ? -9.208 0.394 -0.915 1.00 97.06 202 ILE A C 1
ATOM 1583 O O . ILE A 1 202 ? -8.366 1.263 -0.725 1.00 97.06 202 ILE A O 1
ATOM 1587 N N . PHE A 1 203 ? -9.212 -0.355 -2.016 1.00 95.50 203 PHE A N 1
ATOM 1588 C CA . PHE A 1 203 ? -8.302 -0.121 -3.137 1.00 95.50 203 PHE A CA 1
ATOM 1589 C C . PHE A 1 203 ? -8.905 0.859 -4.142 1.00 95.50 203 PHE A C 1
ATOM 1591 O O . PHE A 1 203 ? -9.957 0.576 -4.714 1.00 95.50 203 PHE A O 1
ATOM 1598 N N . CYS A 1 204 ? -8.212 1.960 -4.409 1.00 95.00 204 CYS A N 1
ATOM 1599 C CA . CYS A 1 204 ? -8.538 2.902 -5.473 1.00 95.00 204 CYS A CA 1
ATOM 1600 C C . CYS A 1 204 ? -7.565 2.701 -6.649 1.00 95.00 204 CYS A C 1
ATOM 1602 O O . CYS A 1 204 ? -6.379 3.000 -6.504 1.00 95.00 204 CYS A O 1
ATOM 1604 N N . PRO A 1 205 ? -8.026 2.197 -7.810 1.00 89.12 205 PRO A N 1
ATOM 1605 C CA . PRO A 1 205 ? -7.186 2.080 -8.998 1.00 89.12 205 PRO A CA 1
ATOM 1606 C C . PRO A 1 205 ? -6.861 3.453 -9.588 1.00 89.12 205 PRO A C 1
ATOM 1608 O O . PRO A 1 205 ? -7.720 4.340 -9.597 1.00 89.12 205 PRO A O 1
ATOM 1611 N N . SER A 1 206 ? -5.676 3.586 -10.173 1.00 87.12 206 SER A N 1
ATOM 1612 C CA . SER A 1 206 ? -5.225 4.808 -10.840 1.00 87.12 206 SER A CA 1
ATOM 1613 C C . SER A 1 206 ? -4.459 4.511 -12.133 1.00 87.12 206 SER A C 1
ATOM 1615 O O . SER A 1 206 ? -4.463 3.386 -12.633 1.00 87.12 206 SER A O 1
ATOM 1617 N N . ASN A 1 207 ? -3.894 5.548 -12.749 1.00 81.19 207 ASN A N 1
ATOM 1618 C CA . ASN A 1 207 ? -3.292 5.509 -14.081 1.00 81.19 207 ASN A CA 1
ATOM 1619 C C . ASN A 1 207 ? -1.778 5.261 -14.070 1.00 81.19 207 ASN A C 1
ATOM 1621 O O . ASN A 1 207 ? -1.214 4.973 -15.130 1.00 81.19 207 ASN A O 1
ATOM 1625 N N . HIS A 1 208 ? -1.108 5.415 -12.928 1.00 77.38 208 HIS A N 1
ATOM 1626 C CA . HIS A 1 208 ? 0.334 5.223 -12.844 1.00 77.38 208 HIS A CA 1
ATOM 1627 C C . HIS A 1 208 ? 0.732 3.770 -12.579 1.00 77.38 208 HIS A C 1
ATOM 1629 O O . HIS A 1 208 ? 1.787 3.341 -13.054 1.00 77.38 208 HIS A O 1
ATOM 1635 N N . ASP A 1 209 ? -0.109 3.038 -11.849 1.00 82.38 209 ASP A N 1
ATOM 1636 C CA . ASP A 1 209 ? 0.133 1.689 -11.344 1.00 82.38 209 ASP A CA 1
ATOM 1637 C C . ASP A 1 209 ? -1.114 0.794 -11.450 1.00 82.38 209 ASP A C 1
ATOM 1639 O O . ASP A 1 209 ? -1.400 -0.001 -10.561 1.00 82.38 209 ASP A O 1
ATOM 1643 N N . PHE A 1 210 ? -1.887 0.891 -12.535 1.00 84.81 210 PHE A N 1
ATOM 1644 C CA . PHE A 1 210 ? -3.164 0.175 -12.658 1.00 84.81 210 PHE A CA 1
ATOM 1645 C C . PHE A 1 210 ? -3.043 -1.339 -12.402 1.00 84.81 210 PHE A C 1
ATOM 1647 O O . PHE A 1 210 ? -3.809 -1.913 -11.622 1.00 84.81 210 PHE A O 1
ATOM 1654 N N . MET A 1 211 ? -2.070 -1.996 -13.043 1.00 86.88 211 MET A N 1
ATOM 1655 C CA . MET A 1 211 ? -1.845 -3.434 -12.890 1.00 86.88 211 MET A CA 1
ATOM 1656 C C . MET A 1 211 ? -1.098 -3.748 -11.589 1.00 86.88 211 MET A C 1
ATOM 1658 O O . MET A 1 211 ? -1.536 -4.577 -10.791 1.00 86.88 211 MET A O 1
ATOM 1662 N N . SER A 1 212 ? 0.038 -3.097 -11.372 1.00 88.31 212 SER A N 1
ATOM 1663 C CA . SER A 1 212 ? 0.929 -3.340 -10.237 1.00 88.31 212 SER A CA 1
ATOM 1664 C C . SER A 1 212 ? 0.302 -2.931 -8.899 1.00 88.31 212 SER A C 1
ATOM 1666 O O . SER A 1 212 ? 0.436 -3.657 -7.916 1.00 88.31 212 SER A O 1
ATOM 1668 N N . GLY A 1 213 ? -0.474 -1.853 -8.866 1.00 92.50 213 GLY A N 1
ATOM 1669 C CA . GLY A 1 213 ? -1.295 -1.417 -7.739 1.00 92.50 213 GLY A CA 1
ATOM 1670 C C . GLY A 1 213 ? -2.412 -2.409 -7.409 1.00 92.50 213 GLY A C 1
ATOM 1671 O O . GLY A 1 213 ? -2.612 -2.738 -6.237 1.00 92.50 213 GLY A O 1
ATOM 1672 N N . PHE A 1 214 ? -3.074 -2.995 -8.416 1.00 89.00 214 PHE A N 1
ATOM 1673 C CA . PHE A 1 214 ? -4.036 -4.085 -8.192 1.00 89.00 214 PHE A CA 1
ATOM 1674 C C . PHE A 1 214 ? -3.360 -5.323 -7.575 1.00 89.00 214 PHE A C 1
ATOM 1676 O O . PHE A 1 214 ? -3.862 -5.907 -6.607 1.00 89.00 214 PHE A O 1
ATOM 1683 N N . MET A 1 215 ? -2.178 -5.693 -8.077 1.00 89.81 215 MET A N 1
ATOM 1684 C CA . MET A 1 215 ? -1.368 -6.782 -7.514 1.00 89.81 215 MET A CA 1
ATOM 1685 C C . MET A 1 215 ? -0.919 -6.478 -6.078 1.00 89.81 215 MET A C 1
ATOM 1687 O O . MET A 1 215 ? -0.962 -7.359 -5.212 1.00 89.81 215 MET A O 1
ATOM 1691 N N . LEU A 1 216 ? -0.532 -5.233 -5.795 1.00 94.25 216 LEU A N 1
ATOM 1692 C CA . LEU A 1 216 ? -0.154 -4.774 -4.462 1.00 94.25 216 LEU A CA 1
ATOM 1693 C C . LEU A 1 216 ? -1.339 -4.878 -3.495 1.00 94.25 216 LEU A C 1
ATOM 1695 O O . LEU A 1 216 ? -1.202 -5.469 -2.424 1.00 94.25 216 LEU A O 1
ATOM 1699 N N . ALA A 1 217 ? -2.527 -4.417 -3.891 1.00 94.62 217 ALA A N 1
ATOM 1700 C CA . ALA A 1 217 ? -3.739 -4.520 -3.082 1.00 94.62 217 ALA A CA 1
ATOM 1701 C C . ALA A 1 217 ? -4.090 -5.974 -2.729 1.00 94.62 217 ALA A C 1
ATOM 1703 O O . ALA A 1 217 ? -4.373 -6.299 -1.569 1.00 94.62 217 ALA A O 1
ATOM 1704 N N . HIS A 1 218 ? -4.002 -6.881 -3.704 1.00 90.62 218 HIS A N 1
ATOM 1705 C CA . HIS A 1 218 ? -4.194 -8.311 -3.467 1.00 90.62 218 HIS A CA 1
ATOM 1706 C C . HIS A 1 218 ? -3.112 -8.911 -2.561 1.00 90.62 218 HIS A C 1
ATOM 1708 O O . HIS A 1 218 ? -3.429 -9.748 -1.713 1.00 90.62 218 HIS A O 1
ATOM 1714 N N . THR A 1 219 ? -1.868 -8.443 -2.668 1.00 90.62 219 THR A N 1
ATOM 1715 C CA . THR A 1 219 ? -0.767 -8.844 -1.780 1.00 90.62 219 THR A CA 1
ATOM 1716 C C . THR A 1 219 ? -1.044 -8.434 -0.331 1.00 90.62 219 THR A C 1
ATOM 1718 O O . THR A 1 219 ? -0.902 -9.253 0.579 1.00 90.62 219 THR A O 1
ATOM 1721 N N . ILE A 1 220 ? -1.522 -7.207 -0.097 1.00 94.25 220 ILE A N 1
ATOM 1722 C CA . ILE A 1 220 ? -1.906 -6.726 1.240 1.00 94.25 220 ILE A CA 1
ATOM 1723 C C . ILE A 1 220 ? -3.079 -7.538 1.806 1.00 94.25 220 ILE A C 1
ATOM 1725 O O . ILE A 1 220 ? -3.014 -8.012 2.944 1.00 94.25 220 ILE A O 1
ATOM 1729 N N . LYS A 1 221 ? -4.122 -7.790 1.005 1.00 93.38 221 LYS A N 1
ATOM 1730 C CA . LYS A 1 221 ? -5.239 -8.665 1.403 1.00 93.38 221 LYS A CA 1
ATOM 1731 C C . LYS A 1 221 ? -4.761 -10.057 1.803 1.00 93.38 221 LYS A C 1
ATOM 1733 O O . LYS A 1 221 ? -5.220 -10.624 2.794 1.00 93.38 221 LYS A O 1
ATOM 1738 N N . ALA A 1 222 ? -3.831 -10.610 1.038 1.00 88.31 222 ALA A N 1
ATOM 1739 C CA . ALA A 1 222 ? -3.283 -11.932 1.263 1.00 88.31 222 ALA A CA 1
ATOM 1740 C C . ALA A 1 222 ? -2.432 -12.015 2.548 1.00 88.31 222 ALA A C 1
ATOM 1742 O O . ALA A 1 222 ? -2.521 -13.011 3.281 1.00 88.31 222 ALA A O 1
ATOM 1743 N N . TYR A 1 223 ? -1.677 -10.953 2.853 1.00 88.94 223 TYR A N 1
ATOM 1744 C CA . TYR A 1 223 ? -0.889 -10.803 4.081 1.00 88.94 223 TYR A CA 1
ATOM 1745 C C . TYR A 1 223 ? -1.780 -10.823 5.334 1.00 88.94 223 TYR A C 1
ATOM 1747 O O . TYR A 1 223 ? -1.540 -11.580 6.275 1.00 88.94 223 TYR A O 1
ATOM 1755 N N . PHE A 1 224 ? -2.878 -10.068 5.305 1.00 91.06 224 PHE A N 1
ATOM 1756 C CA . PHE A 1 224 ? -3.798 -9.888 6.431 1.00 91.06 224 PHE A CA 1
ATOM 1757 C C . PHE A 1 224 ? -5.008 -10.837 6.430 1.00 91.06 224 PHE A C 1
ATOM 1759 O O . PHE A 1 224 ? -5.924 -10.668 7.235 1.00 91.06 224 PHE A O 1
ATOM 1766 N N . ARG A 1 225 ? -5.025 -11.873 5.580 1.00 88.44 225 ARG A N 1
ATOM 1767 C CA . ARG A 1 225 ? -6.192 -12.758 5.369 1.00 88.44 225 ARG A CA 1
ATOM 1768 C C . ARG A 1 225 ? -6.749 -13.434 6.628 1.00 88.44 225 ARG A C 1
ATOM 1770 O O . ARG A 1 225 ? -7.888 -13.889 6.629 1.00 88.44 225 ARG A O 1
ATOM 1777 N N . GLN A 1 226 ? -5.935 -13.569 7.677 1.00 88.94 226 GLN A N 1
ATOM 1778 C CA . GLN A 1 226 ? -6.338 -14.181 8.949 1.00 88.94 226 GLN A CA 1
ATOM 1779 C C . GLN A 1 226 ? -6.827 -13.161 9.988 1.00 88.94 226 GLN A C 1
ATOM 1781 O O . GLN A 1 226 ? -7.298 -13.561 11.056 1.00 88.94 226 GLN A O 1
ATOM 1786 N N . SER A 1 227 ? -6.732 -11.860 9.706 1.00 92.19 227 SER A N 1
ATOM 1787 C CA . SER A 1 227 ? -7.219 -10.820 10.606 1.00 92.19 227 SER A CA 1
ATOM 1788 C C . SER A 1 227 ? -8.742 -10.757 10.584 1.00 92.19 227 SER A C 1
ATOM 1790 O O . SER A 1 227 ? -9.361 -10.569 9.543 1.00 92.19 227 SER A O 1
ATOM 1792 N N . LYS A 1 228 ? -9.361 -10.878 11.761 1.00 94.00 228 LYS A N 1
ATOM 1793 C CA . LYS A 1 228 ? -10.819 -10.731 11.934 1.00 94.00 228 LYS A CA 1
ATOM 1794 C C . LYS A 1 228 ? -11.251 -9.290 12.213 1.00 94.00 228 LYS A C 1
ATOM 1796 O O . LYS A 1 228 ? -12.433 -9.061 12.447 1.00 94.00 228 LYS A O 1
ATOM 1801 N N . ASN A 1 229 ? -10.289 -8.373 12.277 1.00 95.81 229 ASN A N 1
ATOM 1802 C CA . ASN A 1 229 ? -10.493 -6.946 12.512 1.00 95.81 229 ASN A CA 1
ATOM 1803 C C . ASN A 1 229 ? -10.286 -6.130 11.228 1.00 95.81 229 ASN A C 1
ATOM 1805 O O . ASN A 1 229 ? -10.235 -4.909 11.307 1.00 95.81 229 ASN A O 1
ATOM 1809 N N . ILE A 1 230 ? -10.115 -6.798 10.076 1.00 96.38 230 ILE A N 1
ATOM 1810 C CA . ILE A 1 230 ? -9.931 -6.145 8.781 1.00 96.38 230 ILE A CA 1
ATOM 1811 C C . ILE A 1 230 ? -10.976 -6.643 7.782 1.00 96.38 230 ILE A C 1
ATOM 1813 O O . ILE A 1 230 ? -11.181 -7.852 7.646 1.00 96.38 230 ILE A O 1
ATOM 1817 N N . THR A 1 231 ? -11.594 -5.716 7.057 1.00 96.44 231 THR A N 1
ATOM 1818 C CA . THR A 1 231 ? -12.398 -5.975 5.855 1.00 96.44 231 THR A CA 1
ATOM 1819 C C . THR A 1 231 ? -11.704 -5.398 4.619 1.00 96.44 231 THR A C 1
ATOM 1821 O O . THR A 1 231 ? -10.856 -4.516 4.728 1.00 96.44 231 THR A O 1
ATOM 1824 N N . PHE A 1 232 ? -12.022 -5.928 3.435 1.00 94.94 232 PHE A N 1
ATOM 1825 C CA . PHE A 1 232 ? -11.341 -5.572 2.187 1.00 94.94 232 PHE A CA 1
ATOM 1826 C C . PHE A 1 232 ? -12.331 -5.346 1.044 1.00 94.94 232 PHE A C 1
ATOM 1828 O O . PHE A 1 232 ? -13.052 -6.277 0.679 1.00 94.94 232 PHE A O 1
ATOM 1835 N N . ASP A 1 233 ? -12.244 -4.188 0.393 1.00 94.12 233 ASP A N 1
ATOM 1836 C CA . ASP A 1 233 ? -12.702 -3.963 -0.979 1.00 94.12 233 ASP A CA 1
ATOM 1837 C C . ASP A 1 233 ? -11.487 -3.699 -1.879 1.00 94.12 233 ASP A C 1
ATOM 1839 O O . ASP A 1 233 ? -11.036 -2.569 -2.055 1.00 94.12 233 ASP A O 1
ATOM 1843 N N . VAL A 1 234 ? -10.958 -4.777 -2.463 1.00 90.94 234 VAL A N 1
ATOM 1844 C CA . VAL A 1 234 ? -9.840 -4.732 -3.424 1.00 90.94 234 VAL A CA 1
ATOM 1845 C C . VAL A 1 234 ? -10.301 -4.856 -4.879 1.00 90.94 234 VAL A C 1
ATOM 1847 O O . VAL A 1 234 ? -9.521 -5.220 -5.752 1.00 90.94 234 VAL A O 1
ATOM 1850 N N . SER A 1 235 ? -11.587 -4.618 -5.159 1.00 86.50 235 SER A N 1
ATOM 1851 C CA . SER A 1 235 ? -12.098 -4.700 -6.532 1.00 86.50 235 SER A CA 1
ATOM 1852 C C . SER A 1 235 ? -11.520 -3.586 -7.413 1.00 86.50 235 SER A C 1
ATOM 1854 O O . SER A 1 235 ? -11.193 -2.507 -6.925 1.00 86.50 235 SER A O 1
ATOM 1856 N N . ILE A 1 236 ? -11.465 -3.809 -8.728 1.00 83.50 236 ILE A N 1
ATOM 1857 C CA . ILE A 1 236 ? -10.993 -2.810 -9.707 1.00 83.50 236 ILE A CA 1
ATOM 1858 C C . ILE A 1 236 ? -12.001 -1.665 -9.944 1.00 83.50 236 ILE A C 1
ATOM 1860 O O . ILE A 1 236 ? -11.794 -0.797 -10.785 1.00 83.50 236 ILE A O 1
ATOM 1864 N N . ALA A 1 237 ? -13.137 -1.662 -9.244 1.00 83.00 237 ALA A N 1
ATOM 1865 C CA . ALA A 1 237 ? -14.140 -0.619 -9.398 1.00 83.00 237 ALA A CA 1
ATOM 1866 C C . ALA A 1 237 ? -13.606 0.728 -8.888 1.00 83.00 237 ALA A C 1
ATOM 1868 O O . ALA A 1 237 ? -13.183 0.831 -7.741 1.00 83.00 237 ALA A O 1
ATOM 1869 N N . HIS A 1 238 ? -13.703 1.775 -9.710 1.00 79.81 238 HIS A N 1
ATOM 1870 C CA . HIS A 1 238 ? -13.298 3.131 -9.318 1.00 79.81 238 HIS A CA 1
ATOM 1871 C C . HIS A 1 238 ? -14.219 3.769 -8.270 1.00 79.81 238 HIS A C 1
ATOM 1873 O O . HIS A 1 238 ? -13.799 4.656 -7.536 1.00 79.81 238 HIS A O 1
ATOM 1879 N N . ARG A 1 239 ? -15.493 3.362 -8.210 1.00 86.31 239 ARG A N 1
ATOM 1880 C CA . ARG A 1 239 ? -16.461 3.893 -7.241 1.00 86.31 239 ARG A CA 1
ATOM 1881 C C . ARG A 1 239 ? -16.631 2.913 -6.095 1.00 86.31 239 ARG A C 1
ATOM 1883 O O . ARG A 1 239 ? -16.983 1.757 -6.326 1.00 86.31 239 ARG A O 1
ATOM 1890 N N . LYS A 1 240 ? -16.410 3.405 -4.879 1.00 86.81 240 LYS A N 1
ATOM 1891 C CA . LYS A 1 240 ? -16.431 2.631 -3.640 1.00 86.81 240 LYS A CA 1
ATOM 1892 C C . LYS A 1 240 ? -17.529 3.153 -2.730 1.00 86.81 240 LYS A C 1
ATOM 1894 O O . LYS A 1 240 ? -17.727 4.361 -2.629 1.00 86.81 240 LYS A O 1
ATOM 1899 N N . TYR A 1 241 ? -18.234 2.238 -2.080 1.00 88.12 241 TYR A N 1
ATOM 1900 C CA . TYR A 1 241 ? -19.271 2.556 -1.108 1.00 88.12 241 TYR A CA 1
ATOM 1901 C C . TYR A 1 241 ? -18.919 1.851 0.195 1.00 88.12 241 TYR A C 1
ATOM 1903 O O . TYR A 1 241 ? -18.695 0.644 0.204 1.00 88.12 241 TYR A O 1
ATOM 1911 N N . THR A 1 242 ? -18.862 2.619 1.276 1.00 85.12 242 THR A N 1
ATOM 1912 C CA . THR A 1 242 ? -18.532 2.147 2.622 1.00 85.12 242 THR A CA 1
ATOM 1913 C C . THR A 1 242 ? -19.672 2.518 3.566 1.00 85.12 242 THR A C 1
ATOM 1915 O O . THR A 1 242 ? -20.327 3.544 3.361 1.00 85.12 242 THR A O 1
ATOM 1918 N N . ALA A 1 243 ? -19.949 1.652 4.541 1.00 67.25 243 ALA A N 1
ATOM 1919 C CA . ALA A 1 243 ? -21.044 1.793 5.504 1.00 67.25 243 ALA A CA 1
ATOM 1920 C C . ALA A 1 243 ? -20.533 2.166 6.896 1.00 67.25 243 ALA A C 1
ATOM 1922 O O . ALA A 1 243 ? -19.468 1.635 7.293 1.00 67.25 243 ALA A O 1
#

Radius of gyration: 27.11 Å; Cα contacts (8 Å, |Δi|>4): 337; chains: 1; bounding box: 42×77×76 Å

Foldseek 3Di:
DPDDPDDDDPVRVVVVCVCVVVVCVVVVVVVCVVVVHDPVPCQFDWDDDPPDTDGDDDDDDDVCNVVVVVLVVLVVDADQDDADDDDDDDQEDEAEAEPAQLAQFAADDCVVPVDTDHNVNSLVCLVVVLVVSVVVCVVHQYAEYEYEFERNQHQAQDQQCAWQVRHHHHGHDGRVVSLVSSLVSVVVSVVVCNNRYQYEYEYAADGRHNPSRLVSLVVNCSNCVNHPSYHYDSDSDNDDDDD